Protein AF-A0A6C0JEQ1-F1 (afdb_monomer)

Radius of gyration: 20.99 Å; Cα contacts (8 Å, |Δi|>4): 453; chains: 1; bounding box: 53×36×82 Å

Sequence (257 aa):
MDYIKKKLILLSIVMLIQILLGVQTIIKMNIDKFCNKKLLEENFKKCVKGYHLINSSPIIEKIWEDINANLFTSVGIDVLSKSNGSHAPGMDIQCALGGISNKSGKYSNEKKSIDISSYRLTTVCNAKNCGSPEEIIKEINSRKNFDYYSFIIRDENCDNEQICYDWLLIPSNYLVLDPSSYTWEPMIGKRGKNKDVQTGWTTNEINGCKMAITFSMSSQLWMHINMSEEVKKFIIATTVVSNKPLYNYIQIVDKLA

Foldseek 3Di:
DVVVVVVVVVVVVVVVVVVVVVVVVVVVCLPVVQFPLVQLQVLLQVLLQVCLLAALDDQFQLSQQVSVCVSCVSGPWAWPDAPSRDPQAEFGTQIPSKGEDEGEWEADDVNQKTKTWGAQQVVADAQVHHHDLVSVLVVVVVRHRIQWYWYWYWYCVPDVFKIKIWIFIGTCPPLLNRSVNWDKDFDQDCDDPRHRGGQWIKTDDDPNKIWIFGRDDRSIIMIMGGPDPVRCVRGSYMYMYTSHHNDHPVRVVVVPD

Organism: NCBI:txid1070528

Mean predicted aligned error: 8.33 Å

pLDDT: mean 87.38, std 14.58, range [38.28, 98.38]

Solvent-accessible surface area (backbone atoms only — not comparable to full-atom values): 13882 Å² total; per-residue (Å²): 118,69,67,61,55,54,51,51,54,52,52,53,51,51,52,50,50,52,50,52,51,51,52,56,51,53,58,57,50,46,55,68,70,70,35,63,55,68,60,48,31,53,47,49,42,50,52,56,44,58,51,22,35,57,35,53,70,81,80,41,61,55,56,42,48,56,50,51,52,51,46,37,48,75,59,73,35,54,71,78,48,69,50,88,68,54,88,66,83,45,46,39,33,35,35,75,92,42,24,27,24,69,44,49,39,49,51,37,77,93,63,44,27,34,59,40,78,65,58,69,34,53,92,56,24,29,78,89,47,71,56,50,68,67,57,50,44,50,54,52,58,76,46,58,64,39,49,27,36,37,35,41,34,34,35,66,79,69,44,100,55,27,37,34,39,40,34,32,60,40,55,42,78,36,70,86,65,30,71,81,77,49,57,74,45,76,35,64,29,87,57,76,98,40,46,84,33,68,45,32,38,32,41,54,76,52,86,73,14,36,43,36,27,50,44,51,98,48,16,36,36,34,38,38,41,33,56,41,74,83,53,53,71,30,53,66,36,69,42,76,39,52,39,61,45,81,38,52,77,66,60,48,47,77,72,74,110

Nearest PDB structures (foldseek):
  3c6k-assembly1_B  TM=4.656E-01  e=4.475E-01  Homo sapiens
  3t7h-assembly1_A  TM=4.738E-01  e=1.800E+00  Saccharomyces cerevisiae
  7tsq-assembly1_B  TM=4.010E-01  e=2.632E+00  Enterobacter cloacae
  7tsx-assembly1_A  TM=3.966E-01  e=3.390E+00  Enterobacter cloacae
  3t7h-assembly2_B  TM=2.422E-01  e=2.043E+00  Saccharomyces cerevisiae

Structure (mmCIF, N/CA/C/O backbone):
data_AF-A0A6C0JEQ1-F1
#
_entry.id   AF-A0A6C0JEQ1-F1
#
loop_
_atom_site.group_PDB
_atom_site.id
_atom_site.type_symbol
_atom_site.label_atom_id
_atom_site.label_alt_id
_atom_site.label_comp_id
_atom_site.label_asym_id
_atom_site.label_entity_id
_atom_site.label_seq_id
_atom_site.pdbx_PDB_ins_code
_atom_site.Cartn_x
_atom_site.Cartn_y
_atom_site.Cartn_z
_atom_site.occupancy
_atom_site.B_iso_or_equiv
_atom_site.auth_seq_id
_atom_site.auth_comp_id
_atom_site.auth_asym_id
_atom_site.auth_atom_id
_atom_site.pdbx_PDB_model_num
ATOM 1 N N . MET A 1 1 ? -12.821 3.889 -46.912 1.00 56.56 1 MET A N 1
ATOM 2 C CA . MET A 1 1 ? -11.940 3.105 -46.013 1.00 56.56 1 MET A CA 1
ATOM 3 C C . MET A 1 1 ? -11.771 3.761 -44.640 1.00 56.56 1 MET A C 1
ATOM 5 O O . MET A 1 1 ? -11.816 3.066 -43.636 1.00 56.56 1 MET A O 1
ATOM 9 N N . ASP A 1 2 ? -11.658 5.089 -44.580 1.00 66.38 2 ASP A N 1
ATOM 10 C CA . ASP A 1 2 ? -11.342 5.830 -43.348 1.00 66.38 2 ASP A CA 1
ATOM 11 C C . ASP A 1 2 ? -12.494 5.899 -42.314 1.00 66.38 2 ASP A C 1
ATOM 13 O O . ASP A 1 2 ? -12.286 5.850 -41.103 1.00 66.38 2 ASP A O 1
ATOM 17 N N . TYR A 1 3 ? -13.744 5.902 -42.789 1.00 61.53 3 TYR A N 1
ATOM 18 C CA . TYR A 1 3 ? -14.943 5.928 -41.938 1.00 61.53 3 TYR A CA 1
ATOM 19 C C . TYR A 1 3 ? -15.136 4.641 -41.113 1.00 61.53 3 TYR A C 1
ATOM 21 O O . TYR A 1 3 ? -15.506 4.694 -39.941 1.00 61.53 3 TYR A O 1
ATOM 29 N N . ILE A 1 4 ? -14.835 3.477 -41.700 1.00 66.31 4 ILE A N 1
ATOM 30 C CA . ILE A 1 4 ? -14.987 2.172 -41.035 1.00 66.31 4 ILE A CA 1
ATOM 31 C C . ILE A 1 4 ? -13.954 2.023 -39.911 1.00 66.31 4 ILE A C 1
ATOM 33 O O . ILE A 1 4 ? -14.310 1.588 -38.819 1.00 66.31 4 ILE A O 1
ATOM 37 N N . LYS A 1 5 ? -12.706 2.469 -40.130 1.00 64.75 5 LYS A N 1
ATOM 38 C CA . LYS A 1 5 ? -11.664 2.491 -39.089 1.00 64.75 5 LYS A CA 1
ATOM 39 C C . LYS A 1 5 ? -12.046 3.384 -37.908 1.00 64.75 5 LYS A C 1
ATOM 41 O O . LYS A 1 5 ? -11.949 2.939 -36.769 1.00 64.75 5 LYS A O 1
ATOM 46 N N . LYS A 1 6 ? -12.540 4.603 -38.160 1.00 64.12 6 LYS A N 1
ATOM 47 C CA . LYS A 1 6 ? -12.998 5.510 -37.088 1.00 64.12 6 LYS A CA 1
ATOM 48 C C . LYS A 1 6 ? -14.154 4.918 -3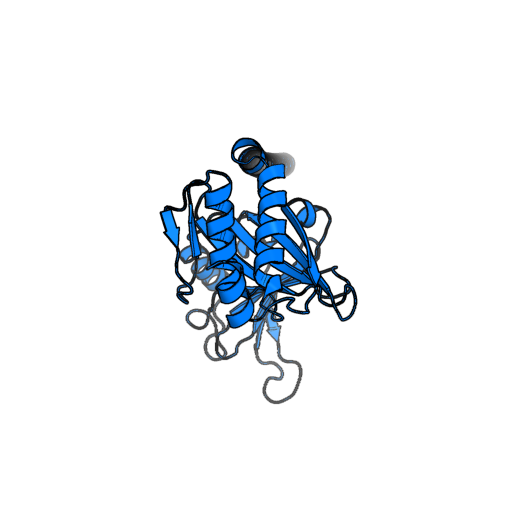6.282 1.00 64.12 6 LYS A C 1
ATOM 50 O O . LYS A 1 6 ? -14.153 5.016 -35.059 1.00 64.12 6 LYS A O 1
ATOM 55 N N . LYS A 1 7 ? -15.106 4.258 -36.949 1.00 59.19 7 LYS A N 1
ATOM 56 C CA . LYS A 1 7 ? -16.247 3.612 -36.286 1.00 59.19 7 LYS A CA 1
ATOM 57 C C . LYS A 1 7 ? -15.819 2.408 -35.438 1.00 59.19 7 LYS A C 1
ATOM 59 O O . LYS A 1 7 ? -16.336 2.252 -34.338 1.00 59.19 7 LYS A O 1
ATOM 64 N N . LEU A 1 8 ? -14.849 1.614 -35.904 1.00 60.53 8 LEU A N 1
ATOM 65 C CA . LEU A 1 8 ? -14.281 0.500 -35.133 1.00 60.53 8 LEU A CA 1
ATOM 66 C C . LEU A 1 8 ? -13.551 0.990 -33.876 1.00 60.53 8 LEU A C 1
ATOM 68 O O . LEU A 1 8 ? -13.766 0.449 -32.800 1.00 60.53 8 LEU A O 1
ATOM 72 N N . ILE A 1 9 ? -12.737 2.043 -34.000 1.00 75.94 9 ILE A N 1
ATOM 73 C CA . ILE A 1 9 ? -12.016 2.644 -32.867 1.00 75.94 9 ILE A CA 1
ATOM 74 C C . ILE A 1 9 ? -13.004 3.181 -31.825 1.00 75.94 9 ILE A C 1
ATOM 76 O O . ILE A 1 9 ? -12.839 2.931 -30.634 1.00 75.94 9 ILE A O 1
ATOM 80 N N . LEU A 1 10 ? -14.063 3.864 -32.270 1.00 64.25 10 LEU A N 1
ATOM 81 C CA . LEU A 1 10 ? -15.090 4.393 -31.377 1.00 64.25 10 LEU A CA 1
ATOM 82 C C . LEU A 1 10 ? -15.840 3.272 -30.635 1.00 64.25 10 LEU A C 1
ATOM 84 O O . LEU A 1 10 ? -16.065 3.386 -29.435 1.00 64.25 10 LEU A O 1
ATOM 88 N N . LEU A 1 11 ? -16.172 2.171 -31.319 1.00 56.53 11 LEU A N 1
ATOM 89 C CA . LEU A 1 11 ? -16.799 0.992 -30.706 1.00 56.53 11 LEU A CA 1
ATOM 90 C C . LEU A 1 11 ? -15.892 0.325 -29.664 1.00 56.53 11 LEU A C 1
ATOM 92 O O . LEU A 1 11 ? -16.363 -0.001 -28.576 1.00 56.53 11 LEU A O 1
ATOM 96 N N . SER A 1 12 ? -14.597 0.180 -29.958 1.00 62.91 12 SER A N 1
ATOM 97 C CA . SER A 1 12 ? -13.626 -0.379 -29.012 1.00 62.91 12 SER A CA 1
ATOM 98 C C . SER A 1 12 ? -13.468 0.493 -27.765 1.00 62.91 12 SER A C 1
ATOM 100 O O . SER A 1 12 ? -13.433 -0.033 -26.657 1.00 62.91 12 SER A O 1
ATOM 102 N N . ILE A 1 13 ? -13.434 1.821 -27.925 1.00 72.12 13 ILE A N 1
ATOM 103 C CA . ILE A 1 13 ? -13.358 2.769 -26.802 1.00 72.12 13 ILE A CA 1
ATOM 104 C C . ILE A 1 13 ? -14.627 2.695 -25.942 1.00 72.12 13 ILE A C 1
ATOM 106 O O . ILE A 1 13 ? -14.531 2.641 -24.719 1.00 72.12 13 ILE A O 1
ATOM 110 N N . VAL A 1 14 ? -15.813 2.639 -26.557 1.00 59.06 14 VAL A N 1
ATOM 111 C CA . VAL A 1 14 ? -17.090 2.538 -25.829 1.00 59.06 14 VAL A CA 1
ATOM 112 C C . VAL A 1 14 ? -17.192 1.222 -25.052 1.00 59.06 14 VAL A C 1
ATOM 114 O O . VAL A 1 14 ? -17.591 1.249 -23.888 1.00 59.06 14 VAL A O 1
ATOM 117 N N . MET A 1 15 ? -16.767 0.092 -25.633 1.00 52.97 15 MET A N 1
ATOM 118 C CA . MET A 1 15 ? -16.696 -1.187 -24.910 1.00 52.97 15 MET A CA 1
ATOM 119 C C . MET A 1 15 ? -15.707 -1.130 -23.744 1.00 52.97 15 MET A C 1
ATOM 121 O O . MET A 1 15 ? -16.030 -1.606 -22.659 1.00 52.97 15 MET A O 1
ATOM 125 N N . LEU A 1 16 ? -14.529 -0.521 -23.929 1.00 56.88 16 LEU A N 1
ATOM 126 C CA . LEU A 1 16 ? -13.539 -0.385 -22.857 1.00 56.88 16 LEU A CA 1
ATOM 127 C C . LEU A 1 16 ? -14.088 0.456 -21.697 1.00 56.88 16 LEU A C 1
ATOM 129 O O . LEU A 1 16 ? -13.941 0.078 -20.538 1.00 56.88 16 LEU A O 1
ATOM 133 N N . ILE A 1 17 ? -14.775 1.560 -22.008 1.00 56.41 17 ILE A N 1
ATOM 134 C CA . ILE A 1 17 ? -15.430 2.424 -21.018 1.00 56.41 17 ILE A CA 1
ATOM 135 C C . ILE A 1 17 ? -16.550 1.666 -20.297 1.00 56.41 17 ILE A C 1
ATOM 137 O O . ILE A 1 17 ? -16.639 1.747 -19.077 1.00 56.41 17 ILE A O 1
ATOM 141 N N . GLN A 1 18 ? -17.378 0.893 -21.004 1.00 43.28 18 GLN A N 1
ATOM 142 C CA . GLN A 1 18 ? -18.439 0.090 -20.384 1.00 43.28 18 GLN A CA 1
ATOM 143 C C . GLN A 1 18 ? -17.888 -1.026 -19.488 1.00 43.28 18 GLN A C 1
ATOM 145 O O . GLN A 1 18 ? -18.452 -1.276 -18.424 1.00 43.28 18 GLN A O 1
ATOM 150 N N . ILE A 1 19 ? -16.767 -1.650 -19.861 1.00 54.19 19 ILE A N 1
ATOM 151 C CA . ILE A 1 19 ? -16.068 -2.632 -19.022 1.00 54.19 19 ILE A CA 1
ATOM 152 C C . ILE A 1 19 ? -15.473 -1.943 -17.789 1.00 54.19 19 ILE A C 1
ATOM 154 O O . ILE A 1 19 ? -15.674 -2.417 -16.675 1.00 54.19 19 ILE A O 1
ATOM 158 N N . LEU A 1 20 ? -14.810 -0.795 -17.954 1.00 47.38 20 LEU A N 1
ATOM 159 C CA . LEU A 1 20 ? -14.240 -0.023 -16.845 1.00 47.38 20 LEU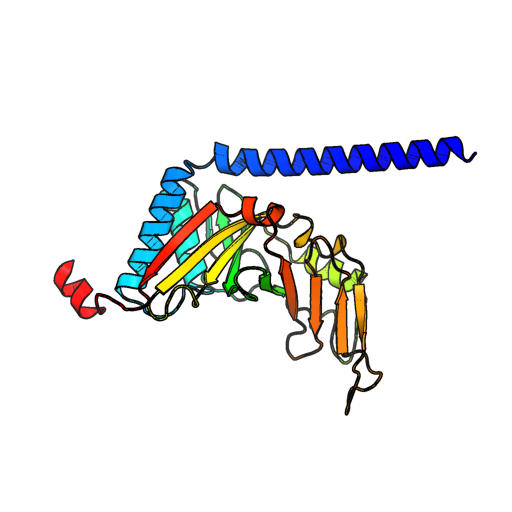 A CA 1
ATOM 160 C C . LEU A 1 20 ? -15.318 0.467 -15.868 1.00 47.38 20 LEU A C 1
ATOM 162 O O . LEU A 1 20 ? -15.152 0.335 -14.656 1.00 47.38 20 LEU A O 1
ATOM 166 N N . LEU A 1 21 ? -16.441 0.978 -16.379 1.00 46.25 21 LEU A N 1
ATOM 167 C CA . LEU A 1 21 ? -17.588 1.387 -15.567 1.00 46.25 21 LEU A CA 1
ATOM 168 C C . LEU A 1 21 ? -18.245 0.179 -14.885 1.00 46.25 21 LEU A C 1
ATOM 170 O O . LEU A 1 21 ? -18.558 0.246 -13.697 1.00 46.25 21 LEU A O 1
ATOM 174 N N . GLY A 1 22 ? -18.399 -0.943 -15.594 1.00 42.94 22 GLY A N 1
ATOM 175 C CA . GLY A 1 22 ? -18.923 -2.198 -15.047 1.00 42.94 22 GLY A CA 1
ATOM 176 C C . GLY A 1 22 ? -18.070 -2.745 -13.900 1.00 42.94 22 GLY A C 1
ATOM 177 O O . GLY A 1 22 ? -18.595 -3.056 -12.834 1.00 42.94 22 GLY A O 1
ATOM 178 N N . VAL A 1 23 ? -16.746 -2.766 -14.068 1.00 46.34 23 VAL A N 1
ATOM 179 C CA . VAL A 1 23 ? -15.780 -3.201 -13.048 1.00 46.34 23 VAL A CA 1
ATOM 180 C C . VAL A 1 23 ? -15.797 -2.261 -11.835 1.00 46.34 23 VAL A C 1
ATOM 182 O O . VAL A 1 23 ? -15.912 -2.732 -10.703 1.00 46.34 23 VAL A O 1
ATOM 185 N N . GLN A 1 24 ? -15.787 -0.936 -12.039 1.00 41.94 24 GLN A N 1
ATOM 186 C CA . GLN A 1 24 ? -15.889 0.029 -10.931 1.00 41.94 24 GLN A CA 1
ATOM 187 C C . GLN A 1 24 ? -17.209 -0.090 -10.148 1.00 41.94 24 GLN A C 1
ATOM 189 O O . GLN A 1 24 ? -17.210 0.060 -8.924 1.00 41.94 24 GLN A O 1
ATOM 194 N N . THR A 1 25 ? -18.319 -0.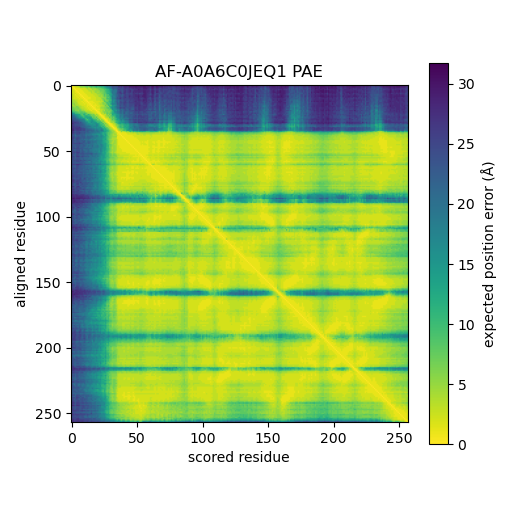391 -10.829 1.00 38.28 25 THR A N 1
ATOM 195 C CA . THR A 1 25 ? -19.639 -0.560 -10.196 1.00 38.28 25 THR A CA 1
ATOM 196 C C . THR A 1 25 ? -19.702 -1.842 -9.360 1.00 38.28 25 THR A C 1
ATOM 198 O O . THR A 1 25 ? -20.208 -1.813 -8.241 1.00 38.28 25 THR A O 1
ATOM 201 N N . ILE A 1 26 ? -19.113 -2.943 -9.842 1.00 43.84 26 ILE A N 1
ATOM 202 C CA . ILE A 1 26 ? -19.060 -4.231 -9.125 1.00 43.84 26 ILE A CA 1
ATOM 203 C C . ILE A 1 26 ? -18.206 -4.136 -7.849 1.00 43.84 26 ILE A C 1
ATOM 205 O O . ILE A 1 26 ? -18.594 -4.653 -6.803 1.00 43.84 26 ILE A O 1
ATOM 209 N N . ILE A 1 27 ? -17.079 -3.420 -7.895 1.00 47.84 27 ILE A N 1
ATOM 210 C CA . ILE A 1 27 ? -16.197 -3.230 -6.731 1.00 47.84 27 ILE A CA 1
ATOM 211 C C . ILE A 1 27 ? -16.880 -2.419 -5.625 1.00 47.84 27 ILE A C 1
ATOM 213 O O . ILE A 1 27 ? -16.822 -2.807 -4.458 1.00 47.84 27 ILE A O 1
ATOM 217 N N . LYS A 1 28 ? -17.546 -1.312 -5.982 1.00 46.16 28 LYS A N 1
ATOM 218 C CA . LYS A 1 28 ? -18.282 -0.487 -5.013 1.00 46.16 28 LYS A CA 1
ATOM 219 C C . LYS A 1 28 ? -19.472 -1.257 -4.430 1.00 46.16 28 LYS A C 1
ATOM 221 O O . LYS A 1 28 ? -19.715 -1.191 -3.231 1.00 46.16 28 LYS A O 1
ATOM 226 N N . MET A 1 29 ? -20.148 -2.061 -5.259 1.00 44.16 29 MET A N 1
ATOM 227 C CA . MET A 1 29 ? -21.236 -2.936 -4.819 1.00 44.16 29 MET A CA 1
ATOM 228 C C . MET A 1 29 ? -20.788 -4.035 -3.852 1.00 44.16 29 MET A C 1
ATOM 230 O O . MET A 1 29 ? -21.591 -4.411 -3.010 1.00 44.16 29 MET A O 1
ATOM 234 N N . ASN A 1 30 ? -19.559 -4.555 -3.921 1.00 51.28 30 ASN A N 1
ATOM 235 C CA . ASN A 1 30 ? -19.156 -5.661 -3.045 1.00 51.28 30 ASN A CA 1
ATOM 236 C C . ASN A 1 30 ? -18.831 -5.210 -1.612 1.00 51.28 30 ASN A C 1
ATOM 238 O O . ASN A 1 30 ? -19.296 -5.847 -0.677 1.00 51.28 30 ASN A O 1
ATOM 242 N N . ILE A 1 31 ? -18.136 -4.093 -1.386 1.00 54.44 31 ILE A N 1
ATOM 243 C CA . ILE A 1 31 ? -17.846 -3.651 -0.004 1.00 54.44 31 ILE A CA 1
ATOM 244 C C . ILE A 1 31 ? -19.130 -3.196 0.710 1.00 54.44 31 ILE A C 1
ATOM 246 O O . ILE A 1 31 ? -19.376 -3.609 1.842 1.00 54.44 31 ILE A O 1
ATOM 250 N N . ASP A 1 32 ? -19.987 -2.423 0.033 1.00 56.25 32 ASP A N 1
ATOM 251 C CA . ASP A 1 32 ? -21.241 -1.925 0.619 1.00 56.25 32 ASP A CA 1
ATOM 252 C C . ASP A 1 32 ? -22.281 -3.047 0.838 1.00 56.25 32 ASP A C 1
ATOM 254 O O . ASP A 1 32 ? -23.138 -2.933 1.714 1.00 56.25 32 ASP A O 1
ATOM 258 N N . LYS A 1 33 ? -22.211 -4.144 0.067 1.00 52.25 33 LYS A N 1
ATOM 259 C CA . LYS A 1 33 ? -23.116 -5.302 0.196 1.00 52.25 33 LYS A CA 1
ATOM 260 C C . LYS A 1 33 ? -22.615 -6.361 1.182 1.00 52.25 33 LYS A C 1
ATOM 262 O O . LYS A 1 33 ? -23.445 -7.036 1.783 1.00 52.25 33 LYS A O 1
ATOM 267 N N . PHE A 1 34 ? -21.298 -6.517 1.352 1.00 52.97 34 PHE A N 1
ATOM 268 C CA . PHE A 1 34 ? -20.710 -7.508 2.265 1.00 52.97 34 PHE A CA 1
ATOM 269 C C . PHE A 1 34 ? -20.395 -6.957 3.660 1.00 52.97 34 PHE A C 1
ATOM 271 O O . PHE A 1 34 ? -20.252 -7.742 4.594 1.00 52.97 34 PHE A O 1
ATOM 278 N N . CYS A 1 35 ? -20.287 -5.638 3.841 1.00 61.69 35 CYS A N 1
ATOM 279 C CA . CYS A 1 35 ? -19.893 -5.057 5.121 1.00 61.69 35 CYS A CA 1
ATOM 280 C C . CYS A 1 35 ? -20.833 -3.956 5.581 1.00 61.69 35 CYS A C 1
ATOM 282 O O . CYS A 1 35 ? -21.109 -2.991 4.872 1.00 61.69 35 CYS A O 1
ATOM 284 N N . ASN A 1 36 ? -21.216 -4.028 6.855 1.00 79.50 36 ASN A N 1
ATOM 285 C CA . ASN A 1 36 ? -21.693 -2.858 7.571 1.00 79.50 36 ASN A CA 1
ATOM 286 C C . ASN A 1 36 ? -20.520 -1.871 7.700 1.00 79.50 36 ASN A C 1
ATOM 288 O O . ASN A 1 36 ? -19.744 -1.938 8.653 1.00 79.50 36 ASN A O 1
ATOM 292 N N . LYS A 1 37 ? -20.371 -0.975 6.716 1.00 83.12 37 LYS A N 1
ATOM 293 C CA . LYS A 1 37 ? -19.281 0.010 6.639 1.00 83.12 37 LYS A CA 1
ATOM 294 C C . LYS A 1 37 ? -19.093 0.771 7.953 1.00 83.12 37 LYS A C 1
ATOM 296 O O . LYS A 1 37 ? -17.969 0.952 8.403 1.00 83.12 37 LYS A O 1
ATOM 301 N N . LYS A 1 38 ? -20.194 1.143 8.611 1.00 88.94 38 LYS A N 1
ATOM 302 C CA . LYS A 1 38 ? -20.161 1.824 9.909 1.00 88.94 38 LYS A CA 1
ATOM 303 C C . LYS A 1 38 ? -19.506 0.959 10.989 1.00 88.94 38 LYS A C 1
ATOM 305 O O . LYS A 1 38 ? -18.643 1.444 11.714 1.00 88.94 38 LYS A O 1
ATOM 310 N N . LEU A 1 39 ? -19.878 -0.319 11.074 1.00 91.06 39 LEU A N 1
ATOM 311 C CA . LEU A 1 39 ? -19.263 -1.262 12.013 1.00 91.06 39 LEU A CA 1
ATOM 312 C C . LEU A 1 39 ? -17.766 -1.447 11.723 1.00 91.06 39 LEU A C 1
ATOM 314 O O . LEU A 1 39 ? -16.962 -1.474 12.653 1.00 91.06 39 LEU A O 1
ATOM 318 N N . LEU A 1 40 ? -17.385 -1.523 10.444 1.00 91.44 40 LEU A N 1
ATOM 319 C CA . LEU A 1 40 ? -15.986 -1.636 10.031 1.00 91.44 40 LEU A CA 1
ATOM 320 C C . LEU A 1 40 ? -15.168 -0.407 10.450 1.00 91.44 40 LEU A C 1
ATOM 322 O O . LEU A 1 40 ? -14.104 -0.549 11.049 1.00 91.44 40 LEU A O 1
ATOM 326 N N . GLU A 1 41 ? -15.684 0.797 10.200 1.00 94.12 41 GLU A N 1
ATOM 327 C CA . GLU A 1 41 ? -15.061 2.053 10.627 1.00 94.12 41 GLU A CA 1
ATOM 328 C C . GLU A 1 41 ? -14.923 2.146 12.155 1.00 94.12 41 GLU A C 1
ATOM 330 O O . GLU A 1 41 ? -13.894 2.591 12.670 1.00 94.12 41 GLU A O 1
ATOM 335 N N . GLU A 1 42 ? -15.952 1.734 12.898 1.00 95.88 42 GLU A N 1
ATOM 336 C CA . GLU A 1 42 ? -15.931 1.705 14.362 1.00 95.88 42 GLU A CA 1
ATOM 337 C C . GLU A 1 42 ? -14.885 0.724 14.895 1.00 95.88 42 GLU A C 1
ATOM 339 O O . GLU A 1 42 ? -14.112 1.073 15.793 1.00 95.88 42 GLU A O 1
ATOM 344 N N . ASN A 1 43 ? -14.826 -0.482 14.332 1.00 96.44 43 ASN A N 1
ATOM 345 C CA . ASN A 1 43 ? -13.853 -1.490 14.734 1.00 96.44 43 ASN A CA 1
ATOM 346 C C . ASN A 1 43 ? -12.431 -1.077 14.342 1.00 96.44 43 ASN A C 1
ATOM 348 O O . ASN A 1 43 ? -11.526 -1.228 15.158 1.00 96.44 43 ASN A O 1
ATOM 352 N N . PHE A 1 44 ? -12.234 -0.438 13.183 1.00 97.50 44 PHE A N 1
ATOM 353 C CA . PHE A 1 44 ? -10.943 0.136 12.791 1.00 97.50 44 PHE A CA 1
ATOM 354 C C . PHE A 1 44 ? -10.448 1.147 13.825 1.00 97.50 44 PHE A C 1
ATOM 356 O O . PHE A 1 44 ? -9.335 1.020 14.342 1.00 97.50 44 PHE A O 1
ATOM 363 N N . LYS A 1 45 ? -11.304 2.101 14.214 1.00 97.75 45 LYS A N 1
ATOM 364 C CA . LYS A 1 45 ? -10.984 3.085 15.260 1.00 97.75 45 LYS A CA 1
ATOM 365 C C . LYS A 1 45 ? -10.616 2.405 16.579 1.00 97.75 45 LYS A C 1
ATOM 367 O O . LYS A 1 45 ? -9.650 2.821 17.214 1.00 97.75 45 LYS A O 1
ATOM 372 N N . LYS A 1 46 ? -11.358 1.371 16.995 1.00 97.44 46 LYS A N 1
ATOM 373 C CA . LYS A 1 46 ? -11.078 0.616 18.229 1.00 97.44 46 LYS A CA 1
ATOM 374 C C . LYS A 1 46 ? -9.741 -0.122 18.155 1.00 97.44 46 LYS A C 1
ATOM 376 O O . LYS A 1 46 ? -8.956 -0.001 19.088 1.00 97.44 46 LYS A O 1
ATOM 381 N N . CYS A 1 47 ? -9.456 -0.829 17.062 1.00 97.06 47 CYS A N 1
ATOM 382 C CA . CYS A 1 47 ? -8.216 -1.587 16.891 1.00 97.06 47 CYS A CA 1
ATOM 383 C C . CYS A 1 47 ? -6.984 -0.677 16.878 1.00 97.06 47 CYS A C 1
ATOM 385 O O . CYS A 1 47 ? -6.036 -0.924 17.620 1.00 97.06 47 CYS A O 1
ATOM 387 N N . VAL A 1 48 ? -7.010 0.405 16.093 1.00 97.44 48 VAL A N 1
ATOM 388 C CA . VAL A 1 48 ? -5.879 1.343 16.004 1.00 97.44 48 VAL A CA 1
ATOM 389 C C . VAL A 1 48 ? -5.664 2.070 17.332 1.00 97.44 48 VAL A C 1
ATOM 391 O O . VAL A 1 48 ? -4.530 2.165 17.800 1.00 97.44 48 VAL A O 1
ATOM 394 N N . LYS A 1 49 ? -6.738 2.528 17.994 1.00 96.19 49 LYS A N 1
ATOM 395 C CA . LYS A 1 49 ? -6.635 3.109 19.343 1.00 96.19 49 LYS A CA 1
ATOM 396 C C . LYS A 1 49 ? -6.085 2.103 20.343 1.00 96.19 49 LYS A C 1
ATOM 398 O O . LYS A 1 49 ? -5.174 2.450 21.080 1.00 96.19 49 LYS A O 1
ATOM 403 N N . GLY A 1 50 ? -6.601 0.874 20.342 1.00 95.56 50 GLY A N 1
ATOM 404 C CA . GLY A 1 50 ? -6.159 -0.202 21.225 1.00 95.56 50 GLY A CA 1
ATOM 405 C C . GLY A 1 50 ? -4.669 -0.503 21.078 1.00 95.56 50 GLY A C 1
ATOM 406 O O . GLY A 1 50 ? -3.965 -0.578 22.079 1.00 95.56 50 GLY A O 1
ATOM 407 N N . TYR A 1 51 ? -4.166 -0.575 19.844 1.00 96.50 51 TYR A N 1
ATOM 408 C CA . TYR A 1 51 ? -2.736 -0.725 19.575 1.00 96.50 51 TYR A CA 1
ATOM 409 C C . TYR A 1 51 ? -1.911 0.432 20.168 1.00 96.50 51 TYR A C 1
ATOM 411 O O . TYR A 1 51 ? -0.898 0.196 20.832 1.00 96.50 51 TYR A O 1
ATOM 419 N N . HIS A 1 52 ? -2.374 1.672 19.993 1.00 95.81 52 HIS A N 1
ATOM 420 C CA . HIS A 1 52 ? -1.693 2.869 20.490 1.00 95.81 52 HIS A CA 1
ATOM 421 C C . HIS A 1 52 ? -1.894 3.158 21.986 1.00 95.81 52 HIS A C 1
ATOM 423 O O . HIS A 1 52 ? -1.223 4.029 22.532 1.00 95.81 52 HIS A O 1
ATOM 429 N N . LEU A 1 53 ? -2.738 2.396 22.695 1.00 95.12 53 LEU A N 1
ATOM 430 C CA . LEU A 1 53 ? -2.774 2.450 24.161 1.00 95.12 53 LEU A CA 1
ATOM 431 C C . LEU A 1 53 ? -1.444 2.006 24.779 1.00 95.12 53 LEU A C 1
ATOM 433 O O . LEU A 1 53 ? -1.135 2.439 25.885 1.00 95.12 53 LEU A O 1
ATOM 437 N N . ILE A 1 54 ? -0.673 1.174 24.073 1.00 95.06 54 ILE A N 1
ATOM 438 C CA . ILE A 1 54 ? 0.592 0.599 24.557 1.00 95.06 54 ILE A CA 1
ATOM 439 C C . ILE A 1 54 ? 1.788 0.827 23.638 1.00 95.06 54 ILE A C 1
ATOM 441 O O . ILE A 1 54 ? 2.924 0.765 24.104 1.00 95.06 54 ILE A O 1
ATOM 445 N N . ASN A 1 55 ? 1.566 1.104 22.353 1.00 94.56 55 ASN A N 1
ATOM 446 C CA . ASN A 1 55 ? 2.643 1.283 21.385 1.00 94.56 55 ASN A CA 1
ATOM 447 C C . ASN A 1 55 ? 2.708 2.728 20.881 1.00 94.56 55 ASN A C 1
ATOM 449 O O . ASN A 1 55 ? 1.709 3.296 20.440 1.00 94.56 55 ASN A O 1
ATOM 453 N N . SER A 1 56 ? 3.906 3.313 20.901 1.00 92.19 56 SER A N 1
ATOM 454 C CA . SER A 1 56 ? 4.177 4.620 20.288 1.00 92.19 56 SER A CA 1
ATOM 455 C C . SER A 1 56 ? 4.534 4.508 18.807 1.00 92.19 56 SER A C 1
ATOM 457 O O . SER A 1 56 ? 4.347 5.456 18.045 1.00 92.19 56 SER A O 1
ATOM 459 N N . SER A 1 57 ? 5.055 3.351 18.389 1.00 93.75 57 SER A N 1
ATOM 460 C CA . SER A 1 57 ? 5.466 3.097 17.011 1.00 93.75 57 SER A CA 1
ATOM 461 C C . SER A 1 57 ? 4.274 3.112 16.057 1.00 93.75 57 SER A C 1
ATOM 463 O O . SER A 1 57 ? 3.204 2.640 16.434 1.00 93.75 57 SER A O 1
ATOM 465 N N . PRO A 1 58 ? 4.436 3.581 14.810 1.00 94.81 58 PRO A N 1
ATOM 466 C CA . PRO A 1 58 ? 3.375 3.478 13.823 1.00 94.81 58 PRO A CA 1
ATOM 467 C C . PRO A 1 58 ? 3.023 2.033 13.450 1.00 94.81 58 PRO A C 1
ATOM 469 O O . PRO A 1 58 ? 3.879 1.147 13.463 1.00 94.81 58 PRO A O 1
ATOM 472 N N . ILE A 1 59 ? 1.776 1.813 13.033 1.00 96.38 59 ILE A N 1
ATOM 473 C CA . ILE A 1 59 ? 1.317 0.532 12.490 1.00 96.38 59 ILE A CA 1
ATOM 474 C C . ILE A 1 59 ? 1.914 0.345 11.092 1.00 96.38 59 ILE A C 1
ATOM 476 O O . ILE A 1 59 ? 1.622 1.111 10.171 1.00 96.38 59 ILE A O 1
ATOM 480 N N . ILE A 1 60 ? 2.738 -0.690 10.935 1.00 93.44 60 ILE A N 1
ATOM 481 C CA . ILE A 1 60 ? 3.396 -1.053 9.676 1.00 93.44 60 ILE A CA 1
ATOM 482 C C . ILE A 1 60 ? 3.383 -2.571 9.464 1.00 93.44 60 ILE A C 1
ATOM 484 O O . ILE A 1 60 ? 3.247 -3.336 10.421 1.00 93.44 60 ILE A O 1
ATOM 488 N N . GLU A 1 61 ? 3.557 -2.993 8.208 1.00 87.25 61 GLU A N 1
ATOM 489 C CA . GLU A 1 61 ? 3.859 -4.380 7.812 1.00 87.25 61 GLU A CA 1
ATOM 490 C C . GLU A 1 61 ? 2.998 -5.439 8.536 1.00 87.25 61 GLU A C 1
ATOM 492 O O . GLU A 1 61 ? 1.778 -5.468 8.380 1.00 87.25 61 GLU A O 1
ATOM 497 N N . LYS A 1 62 ? 3.624 -6.295 9.354 1.00 91.06 62 LYS A N 1
ATOM 498 C CA . LYS A 1 62 ? 2.982 -7.410 10.060 1.00 91.06 62 LYS A CA 1
ATOM 499 C C . LYS A 1 62 ? 1.896 -6.962 11.040 1.00 91.06 62 LYS A C 1
ATOM 501 O O . LYS A 1 62 ? 0.880 -7.629 11.179 1.00 91.06 62 LYS A O 1
ATOM 506 N N . ILE A 1 63 ? 2.080 -5.816 11.694 1.00 95.25 63 ILE A N 1
ATOM 507 C CA . ILE A 1 63 ? 1.083 -5.280 12.632 1.00 95.25 63 ILE A CA 1
ATOM 508 C C . ILE A 1 63 ? -0.189 -4.915 11.868 1.00 95.25 63 ILE A C 1
ATOM 510 O O . ILE A 1 63 ? -1.298 -5.152 12.344 1.00 95.25 63 ILE A O 1
ATOM 514 N N . TRP A 1 64 ? -0.030 -4.368 10.660 1.00 96.00 64 TRP A N 1
ATOM 515 C CA . TRP A 1 64 ? -1.169 -4.070 9.808 1.00 96.00 64 TRP A CA 1
ATOM 516 C C . TRP A 1 64 ? -1.893 -5.338 9.360 1.00 96.00 64 TRP A C 1
ATOM 518 O O . TRP A 1 64 ? -3.116 -5.388 9.411 1.00 96.00 64 TRP A O 1
ATOM 528 N N . GLU A 1 65 ? -1.154 -6.378 8.982 1.00 94.56 65 GLU A N 1
ATOM 529 C CA . GLU A 1 65 ? -1.727 -7.675 8.616 1.00 94.56 65 GLU A CA 1
ATOM 530 C C . GLU A 1 65 ? -2.573 -8.284 9.748 1.00 94.56 65 GLU A C 1
ATOM 532 O O . GLU A 1 65 ? -3.700 -8.722 9.509 1.00 94.56 65 GLU A O 1
ATOM 537 N N . ASP A 1 66 ? -2.070 -8.248 10.984 1.00 95.00 66 ASP A N 1
ATOM 538 C CA . ASP A 1 66 ? -2.782 -8.727 12.174 1.00 95.00 66 ASP A CA 1
ATOM 539 C C . ASP A 1 66 ? -4.068 -7.926 12.429 1.00 95.00 66 ASP A C 1
ATOM 541 O O . ASP A 1 66 ? -5.140 -8.498 12.643 1.00 95.00 66 ASP A O 1
ATOM 545 N N . ILE A 1 67 ? -3.973 -6.594 12.381 1.00 96.44 67 ILE A N 1
ATOM 546 C CA . ILE A 1 67 ? -5.121 -5.706 12.580 1.00 96.44 67 ILE A CA 1
ATOM 547 C C . ILE A 1 67 ? -6.159 -5.916 11.475 1.00 96.44 67 ILE A C 1
ATOM 549 O O . ILE A 1 67 ? -7.340 -6.055 11.778 1.00 96.44 67 ILE A O 1
ATOM 553 N N . ASN A 1 68 ? -5.739 -5.976 10.211 1.00 95.81 68 ASN A N 1
ATOM 554 C CA . ASN A 1 68 ? -6.640 -6.115 9.073 1.00 95.81 68 ASN A CA 1
ATOM 555 C C . ASN A 1 68 ? -7.413 -7.448 9.116 1.00 95.81 68 ASN A C 1
ATOM 557 O O . ASN A 1 68 ? -8.632 -7.464 8.951 1.00 95.81 68 ASN A O 1
ATOM 561 N N . ALA A 1 69 ? -6.741 -8.557 9.447 1.00 95.50 69 ALA A N 1
ATOM 562 C CA . ALA A 1 69 ? -7.406 -9.847 9.641 1.00 95.50 69 ALA A CA 1
ATOM 563 C C . ALA A 1 69 ? -8.451 -9.796 10.771 1.00 95.50 69 ALA A C 1
ATOM 565 O O . ALA A 1 69 ? -9.581 -10.250 10.591 1.00 95.50 69 ALA A O 1
ATOM 566 N N . ASN A 1 70 ? -8.112 -9.185 11.911 1.00 95.62 70 ASN A N 1
ATOM 567 C CA . ASN A 1 70 ? -9.052 -9.018 13.023 1.00 95.62 70 ASN A CA 1
ATOM 568 C C . ASN A 1 70 ? -10.263 -8.162 12.635 1.00 95.62 70 ASN A C 1
ATOM 570 O O . ASN A 1 70 ? -11.384 -8.461 13.047 1.00 95.62 70 ASN A O 1
ATOM 574 N N . LEU A 1 71 ? -10.057 -7.116 11.830 1.00 95.31 71 LEU A N 1
ATOM 575 C CA . LEU A 1 71 ? -11.136 -6.256 11.355 1.00 95.31 71 LEU A CA 1
ATOM 576 C C . LEU A 1 71 ? -12.113 -7.021 10.472 1.00 95.31 71 LEU A C 1
ATOM 578 O O . LEU A 1 71 ? -13.314 -6.944 10.728 1.00 95.31 71 LEU A O 1
ATOM 582 N N . PHE A 1 72 ? -11.619 -7.804 9.513 1.00 93.56 72 PHE A N 1
ATOM 583 C CA . PHE A 1 72 ? -12.462 -8.661 8.680 1.00 93.56 72 PHE A CA 1
ATOM 584 C C . PHE A 1 72 ? -13.284 -9.644 9.518 1.00 93.56 72 PHE A C 1
ATOM 586 O O . PHE A 1 72 ? -14.514 -9.627 9.434 1.00 93.56 72 PHE A O 1
ATOM 593 N N . THR A 1 73 ? -12.644 -10.392 10.418 1.00 93.25 73 THR A N 1
ATOM 594 C CA . THR A 1 73 ? -13.351 -11.318 11.316 1.00 93.25 73 THR A CA 1
ATOM 595 C C . THR A 1 73 ? -14.411 -10.594 12.155 1.00 93.25 73 THR A C 1
ATOM 597 O O . THR A 1 73 ? -15.528 -11.082 12.309 1.00 93.25 73 THR A O 1
ATOM 600 N N . SER A 1 74 ? -14.107 -9.389 12.654 1.00 92.38 74 SER A N 1
ATOM 601 C CA . SER A 1 74 ? -15.018 -8.616 13.513 1.00 92.38 74 SER A CA 1
ATOM 602 C C . SER A 1 74 ? -16.300 -8.139 12.823 1.00 92.38 74 SER A C 1
ATOM 604 O O . SER A 1 74 ? -17.265 -7.794 13.506 1.00 92.38 74 SER A O 1
ATOM 606 N N . VAL A 1 75 ? -16.313 -8.095 11.488 1.00 90.56 75 VAL A N 1
ATOM 607 C CA . VAL A 1 75 ? -17.488 -7.716 10.690 1.00 90.56 75 VAL A CA 1
ATOM 608 C C . VAL A 1 75 ? -18.129 -8.909 9.980 1.00 90.56 75 VAL A C 1
ATOM 610 O O . VAL A 1 75 ? -18.992 -8.712 9.129 1.00 90.56 75 VAL A O 1
ATOM 613 N N . GLY A 1 76 ? -17.735 -10.136 10.337 1.00 89.50 76 GLY A N 1
ATOM 614 C CA . GLY A 1 76 ? -18.285 -11.364 9.764 1.00 89.50 76 GLY A CA 1
ATOM 615 C C . GLY A 1 76 ? -17.703 -11.740 8.400 1.00 89.50 76 GLY A C 1
ATOM 616 O O . GLY A 1 76 ? -18.344 -12.475 7.656 1.00 89.50 76 GLY A O 1
ATOM 617 N N . ILE A 1 77 ? -16.516 -11.236 8.048 1.00 90.25 77 ILE A N 1
ATOM 618 C CA . ILE A 1 77 ? -15.761 -11.732 6.895 1.00 90.25 77 ILE A CA 1
ATOM 619 C C . ILE A 1 77 ? -14.830 -12.839 7.373 1.00 90.25 77 ILE A C 1
ATOM 621 O O . ILE A 1 77 ? -13.865 -12.582 8.095 1.00 90.25 77 ILE A O 1
ATOM 625 N N . ASP A 1 78 ? -15.085 -14.055 6.904 1.00 91.12 78 ASP A N 1
ATOM 626 C CA . ASP A 1 78 ? -14.266 -15.213 7.239 1.00 91.12 78 ASP A CA 1
ATOM 627 C C . ASP A 1 78 ? -12.847 -15.067 6.678 1.00 91.12 78 ASP A C 1
ATOM 629 O O . ASP A 1 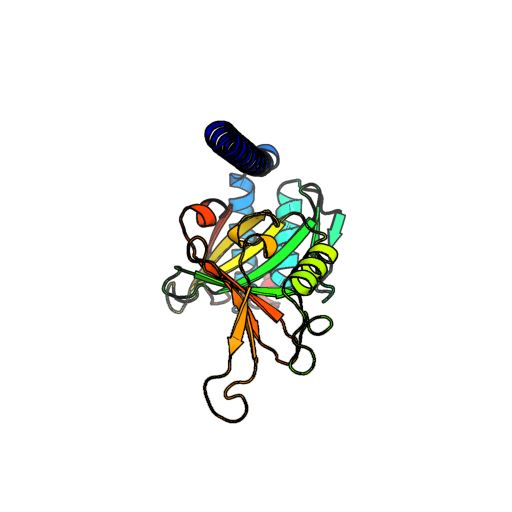78 ? -12.646 -14.945 5.465 1.00 91.12 78 ASP A O 1
ATOM 633 N N . VAL A 1 79 ? -11.855 -15.096 7.570 1.00 93.25 79 VAL A N 1
ATOM 634 C CA . VAL A 1 79 ? -10.431 -15.154 7.225 1.00 93.25 79 VAL A CA 1
ATOM 635 C C . VAL A 1 79 ? -10.013 -16.619 7.138 1.00 93.25 79 VAL A C 1
ATOM 637 O O . VAL A 1 79 ? -10.021 -17.340 8.132 1.00 93.25 79 VAL A O 1
ATOM 640 N N . LEU A 1 80 ? -9.644 -17.057 5.936 1.00 92.88 80 LEU A N 1
ATOM 641 C CA . LEU A 1 80 ? -9.29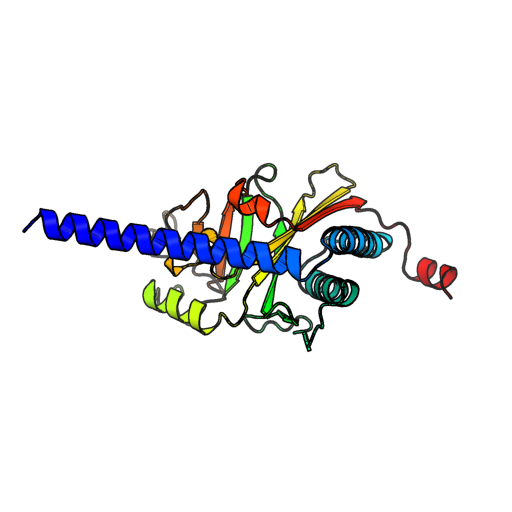4 -18.445 5.629 1.00 92.88 80 LEU A CA 1
ATOM 642 C C . LEU A 1 80 ? -7.812 -18.728 5.882 1.00 92.88 80 LEU A C 1
ATOM 644 O O . LEU A 1 80 ? -7.453 -19.806 6.350 1.00 92.88 80 LEU A O 1
ATOM 648 N N . SER A 1 81 ? -6.936 -17.773 5.560 1.00 92.00 81 SER A N 1
ATOM 649 C CA . SER A 1 81 ? -5.500 -17.897 5.810 1.00 92.00 81 SER A CA 1
ATOM 650 C C . SER A 1 81 ? -4.809 -16.539 5.919 1.00 92.00 81 SER A C 1
ATOM 652 O O . SER A 1 81 ? -5.337 -15.508 5.494 1.00 92.00 81 SER A O 1
ATOM 654 N N . LYS A 1 82 ? -3.612 -16.558 6.513 1.00 90.94 82 LYS A N 1
ATOM 655 C CA . LYS A 1 82 ? -2.768 -15.389 6.751 1.00 90.94 82 LYS A CA 1
ATOM 656 C C . LYS A 1 82 ? -1.287 -15.763 6.632 1.00 90.94 82 LYS A C 1
ATOM 658 O O . LYS A 1 82 ? -0.888 -16.833 7.094 1.00 90.94 82 LYS A O 1
ATOM 663 N N . SER A 1 83 ? -0.480 -14.895 6.026 1.00 83.38 83 SER A N 1
ATOM 664 C CA . SER A 1 83 ? 0.942 -15.138 5.749 1.00 83.38 83 SER A CA 1
ATOM 665 C C . SER A 1 83 ? 1.836 -15.033 6.999 1.00 83.38 83 SER A C 1
ATOM 667 O O . SER A 1 83 ? 2.948 -15.561 7.018 1.00 83.38 83 SER A O 1
ATOM 669 N N . ASN A 1 84 ? 1.345 -14.399 8.067 1.00 80.19 84 ASN A N 1
ATOM 670 C CA . ASN A 1 84 ? 2.009 -14.148 9.349 1.00 80.19 84 ASN A CA 1
ATOM 671 C C . ASN A 1 84 ? 3.355 -13.411 9.217 1.00 80.19 84 ASN A C 1
ATOM 673 O O . ASN A 1 84 ? 4.280 -13.626 10.016 1.00 80.19 84 ASN A O 1
ATOM 677 N N . GLY A 1 85 ? 3.451 -12.511 8.234 1.00 65.88 85 GLY A N 1
ATOM 678 C CA . GLY A 1 85 ? 4.666 -11.767 7.908 1.00 65.88 85 GLY A CA 1
ATOM 679 C C . GLY A 1 85 ? 5.667 -12.539 7.044 1.00 65.88 85 GLY A C 1
ATOM 680 O O . GLY A 1 85 ? 6.852 -12.203 7.042 1.00 65.88 85 GLY A O 1
ATOM 681 N N . SER A 1 86 ? 5.240 -13.584 6.328 1.00 66.12 86 SER A N 1
ATOM 682 C CA . SER A 1 86 ? 6.115 -14.234 5.350 1.00 66.12 86 SER A CA 1
ATOM 683 C C . SER A 1 86 ? 6.473 -13.251 4.227 1.00 66.12 86 SER A C 1
ATOM 685 O O . SER A 1 86 ? 5.602 -12.586 3.677 1.00 66.12 86 SER A O 1
ATOM 687 N N . HIS A 1 87 ? 7.747 -13.183 3.836 1.00 56.09 87 HIS A N 1
ATOM 688 C CA . HIS A 1 87 ? 8.214 -12.317 2.742 1.00 56.09 87 HIS A CA 1
ATOM 689 C C . HIS A 1 87 ? 7.895 -12.857 1.334 1.00 56.09 87 HIS A C 1
ATOM 691 O O . HIS A 1 87 ? 8.511 -12.419 0.355 1.00 56.09 87 HIS A O 1
ATOM 697 N N . ALA A 1 88 ? 6.992 -13.833 1.213 1.00 62.62 88 ALA A N 1
ATOM 698 C CA . ALA A 1 88 ? 6.581 -14.339 -0.087 1.00 62.62 88 ALA A CA 1
ATOM 699 C C . ALA A 1 88 ? 5.838 -13.223 -0.849 1.00 62.62 88 ALA A C 1
ATOM 701 O O . ALA A 1 88 ? 4.967 -12.568 -0.280 1.00 62.62 88 ALA A O 1
ATOM 702 N N . PRO A 1 89 ? 6.192 -12.944 -2.115 1.00 63.84 89 PRO A N 1
ATOM 703 C CA . PRO A 1 89 ? 5.491 -11.933 -2.891 1.00 63.84 89 PRO A CA 1
ATOM 704 C C . PRO A 1 89 ? 4.036 -12.357 -3.120 1.00 63.84 89 PRO A C 1
ATOM 706 O O . PRO A 1 89 ? 3.788 -13.489 -3.528 1.00 63.84 89 PRO A O 1
ATOM 709 N N . GLY A 1 90 ? 3.100 -11.428 -2.912 1.00 80.81 90 GLY A N 1
ATOM 710 C CA . GLY A 1 90 ? 1.694 -11.615 -3.263 1.00 80.81 90 GLY A CA 1
ATOM 711 C C . GLY A 1 90 ? 0.724 -11.313 -2.121 1.00 80.81 90 GLY A C 1
ATOM 712 O O . GLY A 1 90 ? 0.783 -10.243 -1.508 1.00 80.81 90 GLY A O 1
ATOM 713 N N . MET A 1 91 ? -0.205 -12.248 -1.928 1.00 90.56 91 MET A N 1
ATOM 714 C CA . MET A 1 91 ? -1.294 -12.237 -0.956 1.00 90.56 91 MET A CA 1
ATOM 715 C C . MET A 1 91 ? -0.813 -12.463 0.482 1.00 90.56 91 MET A C 1
ATOM 717 O O . MET A 1 91 ? -0.128 -13.442 0.771 1.00 90.56 91 MET A O 1
ATOM 721 N N . ASP A 1 92 ? -1.268 -11.602 1.387 1.00 92.81 92 ASP A N 1
ATOM 722 C CA . ASP A 1 92 ? -1.018 -11.678 2.826 1.00 92.81 92 ASP A CA 1
ATOM 723 C C . ASP A 1 92 ? -2.200 -12.282 3.593 1.00 92.81 92 ASP A C 1
ATOM 725 O O . ASP A 1 92 ? -1.999 -12.977 4.586 1.00 92.81 92 ASP A O 1
ATOM 729 N N . ILE A 1 93 ? -3.434 -12.037 3.141 1.00 93.75 93 ILE A N 1
ATOM 730 C CA . ILE A 1 93 ? -4.660 -12.568 3.754 1.00 93.75 93 ILE A CA 1
ATOM 731 C C . ILE A 1 93 ? -5.552 -13.141 2.655 1.00 93.75 93 ILE A C 1
ATOM 733 O O . ILE A 1 93 ? -5.832 -12.452 1.677 1.00 93.75 93 ILE A O 1
ATOM 737 N N . GLN A 1 94 ? -6.046 -14.364 2.842 1.00 94.69 94 GLN A N 1
ATOM 738 C CA . GLN A 1 94 ? -7.176 -14.894 2.079 1.00 94.69 94 GLN A CA 1
ATOM 739 C C . GLN A 1 94 ? -8.427 -14.805 2.948 1.00 94.69 94 GLN A C 1
ATOM 741 O O . GLN A 1 94 ? -8.462 -15.368 4.044 1.00 94.69 94 GLN A O 1
ATOM 746 N N . CYS A 1 95 ? -9.474 -14.153 2.455 1.00 92.44 95 CYS A N 1
ATOM 747 C CA . CYS A 1 95 ? -10.761 -14.094 3.142 1.00 92.44 95 CYS A CA 1
ATOM 748 C C . CYS A 1 95 ? -11.933 -14.245 2.164 1.00 92.44 95 CYS A C 1
ATOM 750 O O . CYS A 1 95 ? -11.728 -14.397 0.957 1.00 92.44 95 CYS A O 1
ATOM 752 N N . ALA A 1 96 ? -13.165 -14.211 2.677 1.00 89.94 96 ALA A N 1
ATOM 753 C CA . ALA A 1 96 ? -14.380 -14.309 1.863 1.00 89.94 96 ALA A CA 1
ATOM 754 C C . ALA A 1 96 ? -14.549 -13.154 0.850 1.00 89.94 96 ALA A C 1
ATOM 756 O O . ALA A 1 96 ? -15.281 -13.307 -0.125 1.00 89.94 96 ALA A O 1
ATOM 757 N N . LEU A 1 97 ? -13.860 -12.018 1.044 1.00 87.62 97 LEU A N 1
ATOM 758 C CA . LEU A 1 97 ? -13.810 -10.933 0.053 1.00 87.62 97 LEU A CA 1
ATOM 759 C C . LEU A 1 97 ? -12.848 -11.213 -1.113 1.00 87.62 97 LEU A C 1
ATOM 761 O O . LEU A 1 97 ? -12.970 -10.569 -2.153 1.00 87.62 97 LEU A O 1
ATOM 765 N N . GLY A 1 98 ? -11.885 -12.120 -0.938 1.00 91.06 98 GLY A N 1
ATOM 766 C CA . GLY A 1 98 ? -10.803 -12.378 -1.887 1.00 91.06 98 GLY A CA 1
ATOM 767 C C . GLY A 1 98 ? -9.421 -12.364 -1.232 1.00 91.06 98 GLY A C 1
ATOM 768 O O . GLY A 1 98 ? -9.281 -12.363 -0.005 1.00 91.06 98 GLY A O 1
ATOM 769 N N . GLY A 1 99 ? -8.390 -12.372 -2.072 1.00 94.00 99 GLY A N 1
ATOM 770 C CA . GLY A 1 99 ? -7.002 -12.233 -1.658 1.00 94.00 99 GLY A CA 1
ATOM 771 C C . GLY A 1 99 ? -6.617 -10.775 -1.420 1.00 94.00 99 GLY A C 1
ATOM 772 O O . GLY A 1 99 ? -6.927 -9.892 -2.222 1.00 94.00 99 GLY A O 1
ATOM 773 N N . ILE A 1 100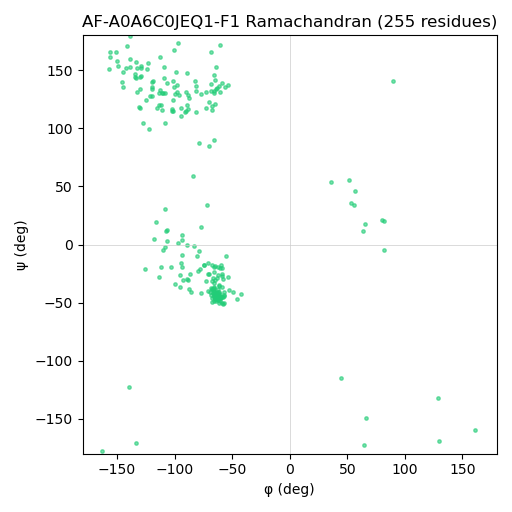 ? -5.900 -10.510 -0.334 1.00 95.00 100 ILE A N 1
ATOM 774 C CA . ILE A 1 100 ? -5.509 -9.168 0.101 1.00 95.00 100 ILE A CA 1
ATOM 775 C C . ILE A 1 100 ? -3.988 -9.080 0.191 1.00 95.00 100 ILE A C 1
ATOM 777 O O . ILE A 1 100 ? -3.367 -9.888 0.877 1.00 95.00 100 ILE A O 1
ATOM 781 N N . SER A 1 101 ? -3.387 -8.072 -0.443 1.00 94.75 101 SER A N 1
ATOM 782 C CA . SER A 1 101 ? -1.989 -7.685 -0.227 1.00 94.75 101 SER A CA 1
ATOM 783 C C . SER A 1 101 ? -1.933 -6.442 0.657 1.00 94.75 101 SER A C 1
ATOM 785 O O . SER A 1 101 ? -2.395 -5.363 0.276 1.00 94.75 101 SER A O 1
ATOM 787 N N . ASN A 1 102 ? -1.376 -6.585 1.852 1.00 95.50 102 ASN A N 1
ATOM 788 C CA . ASN A 1 102 ? -1.226 -5.514 2.820 1.00 95.50 102 ASN A CA 1
ATOM 789 C C . ASN A 1 102 ? 0.003 -4.672 2.476 1.00 95.50 102 ASN A C 1
ATOM 791 O O . ASN A 1 102 ? 1.098 -5.195 2.253 1.00 95.50 102 ASN A O 1
ATOM 795 N N . LYS A 1 103 ? -0.157 -3.347 2.462 1.00 94.62 103 LYS A N 1
ATOM 796 C CA . LYS A 1 103 ? 0.976 -2.412 2.439 1.00 94.62 103 LYS A CA 1
ATOM 797 C C . LYS A 1 103 ? 0.776 -1.325 3.477 1.00 94.62 103 LYS A C 1
ATOM 799 O O . LYS A 1 103 ? -0.344 -0.948 3.807 1.00 94.62 103 LYS A O 1
ATOM 804 N N . SER A 1 104 ? 1.885 -0.797 3.961 1.00 95.62 104 SER A N 1
ATOM 805 C CA . SER A 1 104 ? 1.906 0.379 4.820 1.00 95.62 104 SER A CA 1
ATOM 806 C C . SER A 1 104 ? 2.697 1.487 4.143 1.00 95.62 104 SER A C 1
ATOM 808 O O . SER A 1 104 ? 3.735 1.223 3.537 1.00 95.62 104 SER A O 1
ATOM 810 N N . GLY A 1 105 ? 2.226 2.723 4.266 1.00 95.31 105 GLY A N 1
ATOM 811 C CA . GLY A 1 105 ? 2.858 3.899 3.675 1.00 95.31 105 GLY A CA 1
ATOM 812 C C . GLY A 1 105 ? 2.803 5.107 4.600 1.00 95.31 105 GLY A C 1
ATOM 813 O O . GLY A 1 105 ? 2.148 5.086 5.645 1.00 95.31 105 GLY A O 1
ATOM 814 N N . LYS A 1 106 ? 3.516 6.165 4.220 1.00 95.44 106 LYS A N 1
ATOM 815 C CA . LYS A 1 106 ? 3.430 7.488 4.843 1.00 95.44 106 LYS A CA 1
ATOM 816 C C . LYS A 1 106 ? 2.980 8.481 3.782 1.00 95.44 106 LYS A C 1
ATOM 818 O O . LYS A 1 106 ? 3.442 8.404 2.646 1.00 95.44 106 LYS A O 1
ATOM 823 N N . TYR A 1 107 ? 2.105 9.402 4.161 1.00 95.06 107 TYR A N 1
ATOM 824 C CA . TYR A 1 107 ? 1.774 10.538 3.318 1.00 95.06 107 TYR A CA 1
ATOM 825 C C . TYR A 1 107 ? 3.009 11.406 3.053 1.00 95.06 107 TYR A C 1
ATOM 827 O O . TYR A 1 107 ? 3.772 11.738 3.961 1.00 95.06 107 TYR A O 1
ATOM 835 N N . SER A 1 108 ? 3.162 11.821 1.803 1.00 89.19 108 SER A N 1
ATOM 836 C CA . SER A 1 108 ? 4.103 12.843 1.359 1.00 89.19 108 SER A CA 1
ATOM 837 C C . SER A 1 108 ? 3.357 14.079 0.863 1.00 89.19 108 SER A C 1
ATOM 839 O O . SER A 1 108 ? 2.169 14.017 0.533 1.00 89.19 108 SER A O 1
ATOM 841 N N . ASN A 1 109 ? 4.066 15.211 0.798 1.00 81.44 109 ASN A N 1
ATOM 842 C CA . ASN A 1 109 ? 3.572 16.461 0.214 1.00 81.44 109 ASN A CA 1
ATOM 843 C C . ASN A 1 109 ? 2.207 16.892 0.780 1.00 81.44 109 ASN A C 1
ATOM 845 O O . ASN A 1 109 ? 1.261 17.053 0.018 1.00 81.44 109 ASN A O 1
ATOM 849 N N . GLU A 1 110 ? 2.077 17.039 2.105 1.00 82.69 110 GLU A N 1
ATOM 850 C CA . GLU A 1 110 ? 0.819 17.482 2.744 1.00 82.69 110 GLU A CA 1
ATOM 851 C C . GLU A 1 110 ? -0.384 16.582 2.390 1.00 82.69 110 GLU A C 1
ATOM 853 O O . GLU A 1 110 ? -1.458 17.058 2.024 1.00 82.69 110 GLU A O 1
ATOM 858 N N . LYS A 1 111 ? -0.195 15.257 2.454 1.00 83.31 111 LYS A N 1
ATOM 859 C CA . LYS A 1 111 ? -1.199 14.238 2.087 1.00 83.31 111 LYS A CA 1
ATOM 860 C C . LYS A 1 111 ? -1.597 14.203 0.607 1.00 83.31 111 LYS A C 1
ATOM 862 O O . LYS A 1 111 ? -2.619 13.612 0.263 1.00 83.31 111 LYS A O 1
ATOM 867 N N . LYS A 1 112 ? -0.802 14.794 -0.288 1.00 89.69 112 LYS A N 1
ATOM 868 C CA . LYS A 1 112 ? -1.080 14.763 -1.735 1.00 89.69 112 LYS A CA 1
ATOM 869 C C . LYS A 1 112 ? -0.658 13.454 -2.388 1.00 89.69 112 LYS A C 1
ATOM 871 O O . LYS A 1 112 ? -1.205 13.104 -3.425 1.00 89.69 112 LYS A O 1
ATOM 876 N N . SER A 1 113 ? 0.275 12.710 -1.804 1.00 94.31 113 SER A N 1
ATOM 877 C CA . SER A 1 113 ? 0.748 11.461 -2.402 1.00 94.31 113 SER A CA 1
ATOM 878 C C . SER A 1 113 ? 1.226 10.447 -1.374 1.00 94.31 113 SER A C 1
ATOM 880 O O . SER A 1 113 ? 1.433 10.775 -0.203 1.00 94.31 113 SER A O 1
ATOM 882 N N . ILE A 1 114 ? 1.379 9.207 -1.829 1.00 95.88 114 ILE A N 1
ATOM 883 C CA . ILE A 1 114 ? 1.995 8.105 -1.093 1.00 95.88 114 ILE A CA 1
ATOM 884 C C . ILE A 1 114 ? 2.963 7.363 -2.016 1.00 95.88 114 ILE A C 1
ATOM 886 O O . ILE A 1 114 ? 2.701 7.216 -3.210 1.00 95.88 114 ILE A O 1
ATOM 890 N N . ASP A 1 115 ? 4.049 6.849 -1.447 1.00 95.19 115 ASP A N 1
ATOM 891 C CA . ASP A 1 115 ? 4.968 5.943 -2.133 1.00 95.19 115 ASP A CA 1
ATOM 892 C C . ASP A 1 115 ? 4.865 4.552 -1.507 1.00 95.19 115 ASP A C 1
ATOM 894 O O . ASP A 1 115 ? 5.103 4.368 -0.310 1.00 95.19 115 ASP A O 1
ATOM 898 N N . ILE A 1 116 ? 4.492 3.566 -2.321 1.00 94.56 116 ILE A N 1
ATOM 899 C CA . ILE A 1 116 ? 4.294 2.182 -1.892 1.00 94.56 116 ILE A CA 1
ATOM 900 C C . ILE A 1 116 ? 5.250 1.278 -2.655 1.00 94.56 116 ILE A C 1
ATOM 902 O O . ILE A 1 116 ? 5.293 1.274 -3.883 1.00 94.56 116 ILE A O 1
ATOM 906 N N . SER A 1 117 ? 6.003 0.472 -1.915 1.00 92.00 117 SER A N 1
ATOM 907 C CA . SER A 1 117 ? 6.864 -0.547 -2.504 1.00 92.00 117 SER A CA 1
ATOM 908 C C . SER A 1 117 ? 6.110 -1.869 -2.681 1.00 92.00 117 SER A C 1
ATOM 910 O O . SER A 1 117 ? 5.216 -2.201 -1.900 1.00 92.00 117 SER A O 1
ATOM 912 N N . SER A 1 118 ? 6.448 -2.633 -3.720 1.00 90.38 118 SER A N 1
ATOM 913 C CA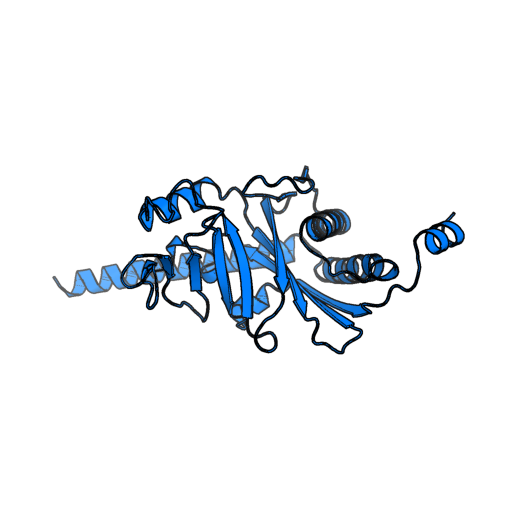 . SER A 1 118 ? 5.807 -3.919 -4.014 1.00 90.38 118 SER A CA 1
ATOM 914 C C . SER A 1 118 ? 6.845 -4.959 -4.464 1.00 90.38 118 SER A C 1
ATOM 916 O O . SER A 1 118 ? 7.786 -5.245 -3.719 1.00 90.38 118 SER A O 1
ATOM 918 N N . TYR A 1 119 ? 6.688 -5.537 -5.654 1.00 91.50 119 TYR A N 1
ATOM 919 C CA . TYR A 1 119 ? 7.482 -6.647 -6.179 1.00 91.50 119 TYR A CA 1
ATOM 920 C C . TYR A 1 119 ? 8.990 -6.368 -6.221 1.00 91.50 119 TYR A C 1
ATOM 922 O O . TYR A 1 119 ? 9.433 -5.321 -6.686 1.00 91.50 119 TYR A O 1
ATOM 930 N N . ARG A 1 120 ? 9.789 -7.352 -5.793 1.00 92.31 120 ARG A N 1
ATOM 931 C CA . ARG A 1 120 ? 11.244 -7.393 -6.012 1.00 92.31 120 ARG A CA 1
ATOM 932 C C . ARG A 1 120 ? 11.529 -8.100 -7.335 1.00 92.31 120 ARG A C 1
ATOM 934 O O . ARG A 1 120 ? 11.148 -9.263 -7.485 1.00 92.31 120 ARG A O 1
ATOM 941 N N . LEU A 1 121 ? 12.173 -7.411 -8.273 1.00 94.31 121 LEU A N 1
ATOM 942 C CA . LEU A 1 121 ? 12.253 -7.826 -9.680 1.00 94.31 121 LEU A CA 1
ATOM 943 C C . LEU A 1 121 ? 13.684 -8.131 -10.144 1.00 94.31 121 LEU A C 1
ATOM 945 O O . LEU A 1 121 ? 13.944 -8.191 -11.340 1.00 94.31 121 LEU A O 1
ATOM 949 N N . THR A 1 122 ? 14.615 -8.379 -9.220 1.00 93.12 122 THR A N 1
ATOM 950 C CA . THR A 1 122 ? 16.029 -8.689 -9.531 1.00 93.12 122 THR A CA 1
ATOM 951 C C . THR A 1 122 ? 16.227 -9.836 -10.515 1.00 93.12 122 THR A C 1
ATOM 953 O O . THR A 1 122 ? 17.239 -9.859 -11.218 1.00 93.12 122 THR A O 1
ATOM 956 N N . THR A 1 123 ? 15.286 -10.782 -10.551 1.00 91.56 123 THR A N 1
ATOM 957 C CA . THR A 1 123 ? 15.298 -11.943 -11.449 1.00 91.56 123 THR A CA 1
ATOM 958 C C . THR A 1 123 ? 15.041 -11.577 -12.907 1.00 91.56 123 THR A C 1
ATOM 960 O O . THR A 1 123 ? 15.499 -12.303 -13.781 1.00 91.56 123 THR A O 1
ATOM 963 N N . VAL A 1 124 ? 14.347 -10.464 -13.171 1.00 95.25 124 VAL A N 1
ATOM 964 C CA . VAL A 1 124 ? 13.984 -10.023 -14.530 1.00 95.25 124 VAL A CA 1
ATOM 965 C C . VAL A 1 124 ? 14.666 -8.724 -14.945 1.00 95.25 124 VAL A C 1
ATOM 967 O O . VAL A 1 124 ? 14.928 -8.530 -16.124 1.00 95.25 124 VAL A O 1
ATOM 970 N N . CYS A 1 125 ? 15.013 -7.855 -13.995 1.00 95.31 125 CYS A N 1
ATOM 971 C CA . CYS A 1 125 ? 15.741 -6.624 -14.273 1.00 95.31 125 CYS A CA 1
ATOM 972 C C . CYS A 1 125 ? 16.720 -6.273 -13.141 1.00 95.31 125 CYS A C 1
ATOM 974 O O . CYS A 1 125 ? 16.390 -6.360 -11.957 1.00 95.31 125 CYS A O 1
ATOM 976 N N . ASN A 1 126 ? 17.939 -5.877 -13.503 1.00 95.19 126 ASN A N 1
ATOM 977 C CA . ASN A 1 126 ? 19.005 -5.415 -12.619 1.00 95.19 126 ASN A CA 1
ATOM 978 C C . ASN A 1 126 ? 20.085 -4.658 -13.425 1.00 95.19 126 ASN A C 1
ATOM 980 O O . ASN A 1 126 ? 19.994 -4.509 -14.638 1.00 95.19 126 ASN A O 1
ATOM 984 N N . ALA A 1 127 ? 21.153 -4.210 -12.759 1.00 92.69 127 ALA A N 1
ATOM 985 C CA . ALA A 1 127 ? 22.215 -3.424 -13.396 1.00 92.69 127 ALA A CA 1
ATOM 986 C C . ALA A 1 127 ? 23.021 -4.172 -14.483 1.00 92.69 127 ALA A C 1
ATOM 988 O O . ALA A 1 127 ? 23.710 -3.529 -15.267 1.00 92.69 127 ALA A O 1
ATOM 989 N N . LYS A 1 128 ? 22.986 -5.514 -14.513 1.00 92.62 128 LYS A N 1
ATOM 990 C CA . LYS A 1 128 ? 23.671 -6.340 -15.527 1.00 92.62 128 LYS A CA 1
ATOM 991 C C . LYS A 1 128 ? 22.745 -6.732 -16.677 1.00 92.62 128 LYS A C 1
ATOM 993 O O . LYS A 1 128 ? 23.195 -6.815 -17.812 1.00 92.62 128 LYS A O 1
ATOM 998 N N . ASN A 1 129 ? 21.478 -6.994 -16.370 1.00 94.25 129 ASN A N 1
ATOM 999 C CA . ASN A 1 129 ? 20.432 -7.281 -17.340 1.00 94.25 129 ASN A CA 1
ATOM 1000 C C . ASN A 1 129 ? 19.260 -6.341 -17.075 1.00 94.25 129 ASN A C 1
ATOM 1002 O O . ASN A 1 129 ? 18.520 -6.551 -16.117 1.00 94.25 129 ASN A O 1
ATOM 1006 N N . CYS A 1 130 ? 19.093 -5.321 -17.914 1.00 95.31 130 CYS A N 1
ATOM 1007 C CA . CYS A 1 130 ? 18.057 -4.313 -17.708 1.00 95.31 130 CYS A CA 1
ATOM 1008 C C . CYS A 1 130 ? 16.635 -4.881 -17.875 1.00 95.31 130 CYS A C 1
ATOM 1010 O O . CYS A 1 130 ? 15.695 -4.262 -17.379 1.00 95.31 130 CYS A O 1
ATOM 1012 N N . GLY A 1 131 ? 16.481 -6.051 -18.508 1.00 95.38 131 GLY A N 1
ATOM 1013 C CA . GLY A 1 131 ? 15.184 -6.631 -18.857 1.00 95.38 131 GLY A CA 1
ATOM 1014 C C . GLY A 1 131 ? 14.423 -5.784 -19.878 1.00 95.38 131 GLY A C 1
ATOM 1015 O O . GLY A 1 131 ? 14.943 -4.798 -20.404 1.00 95.38 131 GLY A O 1
ATOM 1016 N N . SER A 1 132 ? 13.178 -6.163 -20.134 1.00 97.31 132 SER A N 1
ATOM 1017 C CA . SER A 1 132 ? 12.220 -5.409 -20.949 1.00 97.31 132 SER A CA 1
ATOM 1018 C C . SER A 1 132 ? 10.941 -5.092 -20.161 1.00 97.31 132 SER A C 1
ATOM 1020 O O . SER A 1 132 ? 10.612 -5.815 -19.211 1.00 97.31 132 SER A O 1
ATOM 1022 N N . PRO A 1 133 ? 10.186 -4.039 -20.530 1.00 97.38 133 PRO A N 1
ATOM 1023 C CA . PRO A 1 133 ? 8.879 -3.762 -19.937 1.00 97.38 133 PRO A CA 1
ATOM 1024 C C . PRO A 1 133 ? 7.931 -4.963 -19.982 1.00 97.38 133 PRO A C 1
ATOM 1026 O O . PRO A 1 133 ? 7.241 -5.242 -19.004 1.00 97.38 133 PRO A O 1
ATOM 1029 N N . GLU A 1 134 ? 7.931 -5.719 -21.080 1.00 97.62 134 GLU A N 1
ATOM 1030 C CA . GLU A 1 134 ? 7.077 -6.890 -21.270 1.00 97.62 134 GLU A CA 1
ATOM 1031 C C . GLU A 1 134 ? 7.407 -8.003 -20.266 1.00 97.62 134 GLU A C 1
ATOM 1033 O O . GLU A 1 134 ? 6.501 -8.587 -19.667 1.00 97.62 134 GLU A O 1
ATOM 1038 N N . GLU A 1 135 ? 8.694 -8.278 -20.036 1.00 97.31 135 GLU A N 1
ATOM 1039 C CA . GLU A 1 135 ? 9.145 -9.250 -19.032 1.00 97.31 135 GLU A CA 1
ATOM 1040 C C . GLU A 1 135 ? 8.809 -8.795 -17.611 1.00 97.31 135 GLU A C 1
ATOM 1042 O O . GLU A 1 135 ? 8.348 -9.600 -16.802 1.00 97.31 135 GLU A O 1
ATOM 1047 N N . ILE A 1 136 ? 8.986 -7.504 -17.317 1.00 96.75 136 ILE A N 1
ATOM 1048 C CA . ILE A 1 136 ? 8.651 -6.907 -16.019 1.00 96.75 136 ILE A CA 1
ATOM 1049 C C . ILE A 1 136 ? 7.153 -7.052 -15.732 1.00 96.75 136 ILE A C 1
ATOM 1051 O O . ILE A 1 136 ? 6.770 -7.544 -14.669 1.00 96.75 136 ILE A O 1
ATOM 1055 N N . ILE A 1 137 ? 6.303 -6.661 -16.683 1.00 96.44 137 ILE A N 1
ATOM 1056 C CA . ILE A 1 137 ? 4.843 -6.746 -16.557 1.00 96.44 137 ILE A CA 1
ATOM 1057 C C . ILE A 1 137 ? 4.411 -8.207 -16.410 1.00 96.44 137 ILE A C 1
ATOM 1059 O O . ILE A 1 137 ? 3.596 -8.527 -15.541 1.00 96.44 137 ILE A O 1
ATOM 1063 N N . LYS A 1 138 ? 4.977 -9.112 -17.215 1.00 96.19 138 LYS A N 1
ATOM 1064 C CA . LYS A 1 138 ? 4.695 -10.549 -17.131 1.00 96.19 138 LYS A CA 1
ATOM 1065 C C . LYS A 1 138 ? 5.062 -11.116 -15.761 1.00 96.19 138 LYS A C 1
ATOM 1067 O O . LYS A 1 138 ? 4.257 -11.843 -15.181 1.00 96.19 138 LYS A O 1
ATOM 1072 N N . GLU A 1 139 ? 6.231 -10.769 -15.229 1.00 94.94 139 GLU A N 1
ATOM 1073 C CA . GLU A 1 139 ? 6.676 -11.224 -13.912 1.00 94.94 139 GLU A CA 1
ATOM 1074 C C . GLU A 1 139 ? 5.738 -10.731 -12.809 1.00 94.94 139 GLU A C 1
ATOM 1076 O O . GLU A 1 139 ? 5.288 -11.525 -11.982 1.00 94.94 139 GLU A O 1
ATOM 1081 N N . ILE A 1 140 ? 5.380 -9.444 -12.827 1.00 93.31 140 ILE A N 1
ATOM 1082 C CA . ILE A 1 140 ? 4.438 -8.864 -11.864 1.00 93.31 140 ILE A CA 1
ATOM 1083 C C . ILE A 1 140 ? 3.089 -9.589 -11.928 1.00 93.31 140 ILE A C 1
ATOM 1085 O O . ILE A 1 140 ? 2.586 -10.040 -10.899 1.00 93.31 140 ILE A O 1
ATOM 1089 N N . ASN A 1 141 ? 2.526 -9.755 -13.126 1.00 92.38 141 ASN A N 1
ATOM 1090 C CA . ASN A 1 141 ? 1.229 -10.401 -13.308 1.00 92.38 141 ASN A CA 1
ATOM 1091 C C . ASN A 1 141 ? 1.253 -11.887 -12.922 1.00 92.38 141 ASN A C 1
ATOM 1093 O O . ASN A 1 141 ? 0.272 -12.379 -12.377 1.00 92.38 141 ASN A O 1
ATOM 1097 N N . SER A 1 142 ? 2.373 -12.589 -13.119 1.00 91.75 142 SER A N 1
ATOM 1098 C CA . SER A 1 142 ? 2.516 -13.990 -12.696 1.00 91.75 142 SER A CA 1
ATOM 1099 C C . SER A 1 142 ? 2.497 -14.173 -11.173 1.00 91.75 142 SER A C 1
ATOM 1101 O O . SER A 1 142 ? 2.069 -15.214 -10.681 1.00 91.75 142 SER A O 1
ATOM 1103 N N . ARG A 1 143 ? 2.936 -13.153 -10.420 1.00 90.19 143 ARG A N 1
ATOM 1104 C CA . ARG A 1 143 ? 2.980 -13.155 -8.948 1.00 90.19 143 ARG A CA 1
ATOM 1105 C C . ARG A 1 143 ? 1.730 -12.550 -8.307 1.00 90.19 143 ARG A C 1
ATOM 1107 O O . ARG A 1 143 ? 1.575 -12.609 -7.089 1.00 90.19 143 ARG A O 1
ATOM 1114 N N . LYS A 1 144 ? 0.858 -11.931 -9.100 1.00 89.88 144 LYS A N 1
ATOM 1115 C CA . LYS A 1 144 ? -0.347 -11.250 -8.630 1.00 89.88 144 LYS A CA 1
ATOM 1116 C C . LYS A 1 144 ? -1.449 -12.269 -8.339 1.00 89.88 144 LYS A C 1
ATOM 1118 O O . LYS A 1 144 ? -2.274 -12.575 -9.191 1.00 89.88 144 LYS A O 1
ATOM 1123 N N . ASN A 1 145 ? -1.451 -12.785 -7.116 1.00 90.56 145 ASN A N 1
ATOM 1124 C CA . ASN A 1 145 ? -2.407 -13.777 -6.615 1.00 90.56 145 ASN A CA 1
ATOM 1125 C C . ASN A 1 145 ? -3.404 -13.187 -5.597 1.00 90.56 145 ASN A C 1
ATOM 1127 O O . ASN A 1 145 ? -3.827 -13.879 -4.676 1.00 90.56 145 ASN A O 1
ATOM 1131 N N . PHE A 1 146 ? -3.732 -11.901 -5.727 1.00 93.38 146 PHE A N 1
ATOM 1132 C CA . PHE A 1 146 ? -4.617 -11.181 -4.814 1.00 93.38 146 PHE A CA 1
ATOM 1133 C C . PHE A 1 146 ? -5.520 -10.201 -5.569 1.00 93.38 146 PHE A C 1
ATOM 1135 O O . PHE A 1 146 ? -5.155 -9.636 -6.608 1.00 93.38 146 PHE A O 1
ATOM 1142 N N . ASP A 1 147 ? -6.689 -9.957 -4.997 1.00 93.75 147 ASP A N 1
ATOM 1143 C CA . ASP A 1 147 ? -7.760 -9.151 -5.574 1.00 93.75 147 ASP A CA 1
ATOM 1144 C C . ASP A 1 147 ? -7.680 -7.688 -5.139 1.00 93.75 147 ASP A C 1
ATOM 1146 O O . ASP A 1 147 ? -8.027 -6.795 -5.911 1.00 93.75 147 ASP A O 1
ATOM 1150 N N . TYR A 1 148 ? -7.174 -7.421 -3.931 1.00 94.88 148 TYR A N 1
ATOM 1151 C CA . TYR A 1 148 ? -7.113 -6.073 -3.370 1.00 94.88 148 TYR A CA 1
ATOM 1152 C C . TYR A 1 148 ? -5.753 -5.748 -2.764 1.00 94.88 148 TYR A C 1
ATOM 1154 O O . TYR A 1 148 ? -5.119 -6.570 -2.105 1.00 94.88 148 TYR A O 1
ATOM 1162 N N . TYR A 1 149 ? -5.343 -4.496 -2.926 1.00 95.56 149 TYR A N 1
ATOM 1163 C CA . TYR A 1 149 ? -4.370 -3.867 -2.053 1.00 95.56 149 TYR A CA 1
ATOM 1164 C C . TYR A 1 149 ? -5.087 -3.244 -0.855 1.00 95.56 149 TYR A C 1
ATOM 1166 O O . TYR A 1 149 ? -5.993 -2.426 -1.022 1.00 95.56 149 TYR A O 1
ATOM 1174 N N . SER A 1 150 ? -4.655 -3.607 0.349 1.00 96.44 150 SER A N 1
ATOM 1175 C CA . SER A 1 150 ? -5.116 -3.013 1.600 1.00 96.44 150 SER A CA 1
ATOM 1176 C C . SER A 1 150 ? -4.007 -2.146 2.184 1.00 96.44 150 SER A C 1
ATOM 1178 O O . SER A 1 150 ? -3.001 -2.647 2.698 1.00 96.44 150 SER A O 1
ATOM 1180 N N . PHE A 1 151 ? -4.164 -0.833 2.062 1.00 97.19 151 PHE A N 1
ATOM 1181 C CA . PHE A 1 151 ? -3.174 0.138 2.500 1.00 97.19 151 PHE A CA 1
ATOM 1182 C C . PHE A 1 151 ? -3.538 0.730 3.851 1.00 97.19 151 PHE A C 1
ATOM 1184 O O . PHE A 1 151 ? -4.630 1.271 4.003 1.00 97.19 151 PHE A O 1
ATOM 1191 N N . ILE A 1 152 ? -2.589 0.724 4.785 1.00 97.69 152 ILE A N 1
ATOM 1192 C CA . ILE A 1 152 ? -2.614 1.641 5.922 1.00 97.69 152 ILE A CA 1
ATOM 1193 C C . ILE A 1 152 ? -1.643 2.791 5.665 1.00 97.69 152 ILE A C 1
ATOM 1195 O O . ILE A 1 152 ? -0.428 2.604 5.543 1.00 97.69 152 ILE A O 1
ATOM 1199 N N . ILE A 1 153 ? -2.183 3.996 5.536 1.00 97.25 153 ILE A N 1
ATOM 1200 C CA . ILE A 1 153 ? -1.407 5.204 5.276 1.00 97.25 153 ILE A CA 1
ATOM 1201 C C . ILE A 1 153 ? -1.447 6.071 6.514 1.00 97.25 153 ILE A C 1
ATOM 1203 O O . ILE A 1 153 ? -2.517 6.342 7.051 1.00 97.25 153 ILE A O 1
ATOM 1207 N N . ARG A 1 154 ? -0.275 6.521 6.954 1.00 95.25 154 ARG A N 1
ATOM 1208 C CA . ARG A 1 154 ? -0.154 7.410 8.105 1.00 95.25 154 A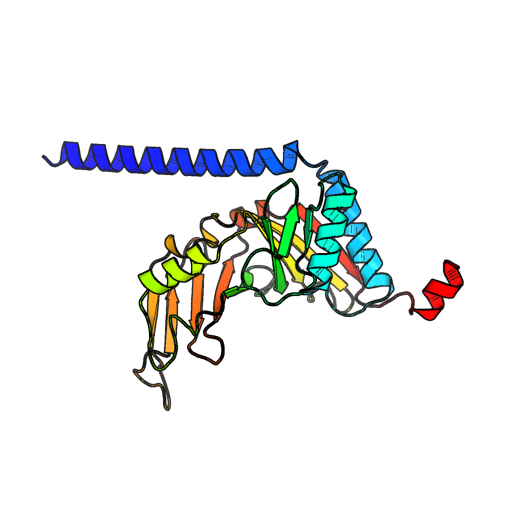RG A CA 1
ATOM 1209 C C . ARG A 1 154 ? 0.245 8.820 7.703 1.00 95.25 154 ARG A C 1
ATOM 1211 O O . ARG A 1 154 ? 1.087 9.006 6.823 1.00 95.25 154 ARG A O 1
ATOM 1218 N N . ASP A 1 155 ? -0.304 9.799 8.403 1.00 93.50 155 ASP A N 1
ATOM 1219 C CA . ASP A 1 155 ? 0.249 11.140 8.496 1.00 93.50 155 ASP A CA 1
ATOM 1220 C C . ASP A 1 155 ? 0.708 11.401 9.930 1.00 93.50 155 ASP A C 1
ATOM 1222 O O . ASP A 1 155 ? -0.077 11.344 10.875 1.00 93.50 155 ASP A O 1
ATOM 1226 N N . GLU A 1 156 ? 1.998 11.681 10.060 1.00 86.12 156 GLU A N 1
ATOM 1227 C CA . GLU A 1 156 ? 2.670 11.994 11.324 1.00 86.12 156 GLU A CA 1
ATOM 1228 C C . GLU A 1 156 ? 2.808 13.513 11.527 1.00 86.12 156 GLU A C 1
ATOM 1230 O O . GLU A 1 156 ? 3.399 13.944 12.509 1.00 86.12 156 GLU A O 1
ATOM 1235 N N . ASN A 1 157 ? 2.298 14.332 10.598 1.00 78.81 157 ASN A N 1
ATOM 1236 C CA . ASN A 1 157 ? 2.328 15.793 10.699 1.00 78.81 157 ASN A CA 1
ATOM 1237 C C . ASN A 1 157 ? 1.049 16.374 11.330 1.00 78.81 157 ASN A C 1
ATOM 1239 O O . ASN A 1 157 ? 0.911 17.592 11.393 1.00 78.81 157 ASN A O 1
ATOM 1243 N N . CYS A 1 158 ? 0.117 15.527 11.783 1.00 66.62 158 CYS A N 1
ATOM 1244 C CA . CYS A 1 158 ? -1.164 15.908 12.393 1.00 66.62 158 CYS A CA 1
ATOM 1245 C C . CYS A 1 158 ? -1.021 16.499 13.819 1.00 66.62 158 CYS A C 1
ATOM 1247 O O . CYS A 1 158 ? -1.907 16.298 14.632 1.00 66.62 158 CYS A O 1
ATOM 1249 N N . ASP A 1 159 ? 0.061 17.229 14.111 1.00 70.31 159 ASP A N 1
ATOM 1250 C CA . ASP A 1 159 ? 0.594 17.597 15.436 1.00 70.31 159 ASP A CA 1
ATOM 1251 C C . ASP A 1 159 ? 1.589 16.562 15.993 1.00 70.31 159 ASP A C 1
ATOM 1253 O O . ASP A 1 159 ? 1.387 15.357 15.874 1.00 70.31 159 ASP A O 1
ATOM 1257 N N . ASN A 1 160 ? 2.666 17.035 16.644 1.00 75.62 160 ASN A N 1
ATOM 1258 C CA . ASN A 1 160 ? 3.819 16.235 17.120 1.00 75.62 160 ASN A CA 1
ATOM 1259 C C . ASN A 1 160 ? 3.466 15.047 18.044 1.00 75.62 160 ASN A C 1
ATOM 1261 O O . ASN A 1 160 ? 4.328 14.227 18.370 1.00 75.62 160 ASN A O 1
ATOM 1265 N N . GLU A 1 161 ? 2.218 14.958 18.496 1.00 87.44 161 GLU A N 1
ATOM 1266 C CA . GLU A 1 161 ? 1.732 13.952 19.438 1.00 87.44 161 GLU A CA 1
ATOM 1267 C C . GLU A 1 161 ? 0.639 13.052 18.853 1.00 87.44 161 GLU A C 1
ATOM 1269 O O . GLU A 1 161 ? 0.075 12.224 19.567 1.00 87.44 161 GLU A O 1
ATOM 1274 N N . GLN A 1 162 ? 0.316 13.199 17.566 1.00 92.25 162 GLN A N 1
ATOM 1275 C CA . GLN A 1 162 ? -0.765 12.463 16.925 1.00 92.25 162 GLN A CA 1
ATOM 1276 C C . GLN A 1 162 ? -0.319 11.784 15.634 1.00 92.25 162 GLN A C 1
ATOM 1278 O O . GLN A 1 162 ? 0.581 12.230 14.926 1.00 92.25 162 GLN A O 1
ATOM 1283 N N . ILE A 1 163 ? -0.993 10.682 15.320 1.00 94.31 163 ILE A N 1
ATOM 1284 C CA . ILE A 1 163 ? -0.889 10.001 14.035 1.00 94.31 163 ILE A CA 1
ATOM 1285 C C . ILE A 1 163 ? -2.297 9.890 13.464 1.00 94.31 163 ILE A C 1
ATOM 1287 O O . ILE A 1 163 ? -3.209 9.351 14.097 1.00 94.31 163 ILE A O 1
ATOM 1291 N N . CYS A 1 164 ? -2.474 10.407 12.255 1.00 95.25 164 CYS A N 1
ATOM 1292 C CA . CYS A 1 164 ? -3.671 10.193 11.459 1.00 95.25 164 CYS A CA 1
ATOM 1293 C C . CYS A 1 164 ? -3.465 8.951 10.590 1.00 95.25 164 CYS A C 1
ATOM 1295 O O . CYS A 1 164 ? -2.452 8.860 9.902 1.00 95.25 164 CYS A O 1
ATOM 1297 N N . TYR A 1 165 ? -4.423 8.031 10.570 1.00 97.44 165 TYR A N 1
ATOM 1298 C CA . TYR A 1 165 ? -4.404 6.863 9.697 1.00 97.44 165 TYR A CA 1
ATOM 1299 C C . TYR A 1 165 ? -5.606 6.851 8.768 1.00 97.44 165 TYR A C 1
ATOM 1301 O O . TYR A 1 165 ? -6.738 6.992 9.232 1.00 97.44 165 TYR A O 1
ATOM 1309 N N . ASP A 1 166 ? -5.342 6.574 7.496 1.00 97.31 166 ASP A N 1
ATOM 1310 C CA . ASP A 1 166 ? -6.343 6.204 6.504 1.00 97.31 166 ASP A CA 1
ATOM 1311 C C . ASP A 1 166 ? -6.136 4.751 6.085 1.00 97.31 166 ASP A C 1
ATOM 1313 O O . ASP A 1 166 ? -5.019 4.325 5.774 1.00 97.31 166 ASP A O 1
ATOM 1317 N N . TRP A 1 167 ? -7.230 3.998 6.060 1.00 97.62 167 TRP A N 1
ATOM 1318 C CA . TRP A 1 167 ? -7.281 2.657 5.504 1.00 97.62 167 TRP A CA 1
ATOM 1319 C C . TRP A 1 167 ? -7.931 2.702 4.125 1.00 97.62 167 TRP A C 1
ATOM 1321 O O . TRP A 1 167 ? -9.109 3.048 3.997 1.00 97.62 167 TRP A O 1
ATOM 1331 N N . LEU A 1 168 ? -7.164 2.338 3.096 1.00 96.75 168 LEU A N 1
ATOM 1332 C CA . LEU A 1 168 ? -7.648 2.201 1.729 1.00 96.75 168 LEU A CA 1
ATOM 1333 C C . LEU A 1 168 ? -7.747 0.731 1.335 1.00 96.75 168 LEU A C 1
ATOM 1335 O O . LEU A 1 168 ? -6.829 -0.045 1.595 1.00 96.75 168 LEU A O 1
ATOM 1339 N N . LEU A 1 169 ? -8.817 0.378 0.626 1.00 95.62 169 LEU A N 1
ATOM 1340 C CA . LEU A 1 169 ? -8.974 -0.932 -0.001 1.00 95.62 169 LEU A CA 1
ATOM 1341 C C . LEU A 1 169 ? -9.190 -0.747 -1.505 1.00 95.62 169 LEU A C 1
ATOM 1343 O O . LEU A 1 169 ? -10.287 -0.413 -1.953 1.00 95.62 169 LEU A O 1
ATOM 1347 N N . ILE A 1 170 ? -8.120 -0.917 -2.283 1.00 94.88 170 ILE A N 1
ATOM 1348 C CA . ILE A 1 170 ? -8.101 -0.640 -3.724 1.00 94.88 170 ILE A CA 1
ATOM 1349 C C . ILE A 1 170 ? -8.001 -1.960 -4.495 1.00 94.88 170 ILE A C 1
ATOM 1351 O O . ILE A 1 170 ? -7.110 -2.758 -4.205 1.00 94.88 170 ILE A O 1
ATOM 1355 N N . PRO A 1 171 ? -8.854 -2.206 -5.501 1.00 94.12 171 PRO A N 1
ATOM 1356 C CA . PRO A 1 171 ? -8.714 -3.356 -6.388 1.00 94.12 171 PRO A CA 1
ATOM 1357 C C . PRO A 1 171 ? -7.324 -3.422 -7.011 1.00 94.12 171 PRO A C 1
ATOM 1359 O O . PRO A 1 171 ? -6.784 -2.417 -7.480 1.00 94.12 171 PRO A O 1
ATOM 1362 N N . SER A 1 172 ? -6.750 -4.617 -7.065 1.00 92.75 172 SER A N 1
ATOM 1363 C CA . SER A 1 172 ? -5.395 -4.828 -7.563 1.00 92.75 172 SER A CA 1
ATOM 1364 C C . SER A 1 172 ? -5.270 -4.512 -9.055 1.00 92.75 172 SER A C 1
ATOM 1366 O O . SER A 1 172 ? -4.177 -4.212 -9.528 1.00 92.75 172 SER A O 1
ATOM 1368 N N . ASN A 1 173 ? -6.369 -4.563 -9.811 1.00 91.38 173 ASN A N 1
ATOM 1369 C CA . ASN A 1 173 ? -6.464 -4.197 -11.227 1.00 91.38 173 ASN A CA 1
ATOM 1370 C C . ASN A 1 173 ? -6.903 -2.741 -11.468 1.00 91.38 173 ASN A C 1
ATOM 1372 O O . ASN A 1 173 ? -7.201 -2.381 -12.605 1.00 91.38 173 ASN A O 1
ATOM 1376 N N . TYR A 1 174 ? -6.993 -1.911 -10.425 1.00 93.81 174 TYR A N 1
ATOM 1377 C CA . TYR A 1 174 ? -7.337 -0.507 -10.606 1.00 93.81 174 TYR A CA 1
ATOM 1378 C C . TYR A 1 174 ? -6.236 0.219 -11.389 1.00 93.81 174 TYR A C 1
ATOM 1380 O O . TYR A 1 174 ? -5.055 -0.027 -11.156 1.00 93.81 174 TYR A O 1
ATOM 1388 N N . LEU A 1 175 ? -6.630 1.132 -12.285 1.00 93.38 175 LEU A N 1
ATOM 1389 C CA . LEU A 1 175 ? -5.763 1.759 -13.296 1.00 93.38 175 LEU A CA 1
ATOM 1390 C C . LEU A 1 175 ? -4.414 2.240 -12.740 1.00 93.38 175 LEU A C 1
ATOM 1392 O O . LEU A 1 175 ? -3.366 1.950 -13.304 1.00 93.38 175 LEU A O 1
ATOM 1396 N N . VAL A 1 176 ? -4.428 2.940 -11.602 1.00 94.12 176 VAL A N 1
ATOM 1397 C CA . VAL A 1 176 ? -3.205 3.530 -11.028 1.00 94.12 176 VAL A CA 1
ATOM 1398 C C . VAL A 1 176 ? -2.235 2.488 -10.454 1.00 94.12 176 VAL A C 1
ATOM 1400 O O . VAL A 1 176 ? -1.070 2.808 -10.235 1.00 94.12 176 VAL A O 1
ATOM 1403 N N . LEU A 1 177 ? -2.701 1.255 -10.227 1.00 94.25 177 LEU A N 1
ATOM 1404 C CA . LEU A 1 177 ? -1.951 0.129 -9.660 1.00 94.25 177 LEU A CA 1
ATOM 1405 C C . LEU A 1 177 ? -1.626 -0.961 -10.691 1.00 94.25 177 LEU A C 1
ATOM 1407 O O . LEU A 1 177 ? -0.972 -1.941 -10.334 1.00 94.25 177 LEU A O 1
ATOM 1411 N N . ASP A 1 178 ? -2.076 -0.818 -11.940 1.00 93.81 178 ASP A N 1
ATOM 1412 C CA . ASP A 1 178 ? -1.807 -1.771 -13.015 1.00 93.81 178 ASP A CA 1
ATOM 1413 C C . ASP A 1 178 ? -0.578 -1.344 -13.839 1.00 93.81 178 ASP A C 1
ATOM 1415 O O . ASP A 1 178 ? -0.664 -0.383 -14.603 1.00 93.81 178 ASP A O 1
ATOM 1419 N N . PRO A 1 179 ? 0.555 -2.068 -13.754 1.00 94.56 179 PRO A N 1
ATOM 1420 C CA . PRO A 1 179 ? 1.767 -1.767 -14.521 1.00 94.56 179 PRO A CA 1
ATOM 1421 C C . PRO A 1 179 ? 1.562 -1.772 -16.037 1.00 94.56 179 PRO A C 1
ATOM 1423 O O . PRO A 1 179 ? 2.301 -1.100 -16.754 1.00 94.56 179 PRO A O 1
ATOM 1426 N N . SER A 1 180 ? 0.580 -2.542 -16.516 1.00 94.75 180 SER A N 1
ATOM 1427 C CA . SER A 1 180 ? 0.274 -2.713 -17.942 1.00 94.75 180 SER A CA 1
ATOM 1428 C C . SER A 1 180 ? -0.413 -1.486 -18.540 1.00 94.75 180 SER A C 1
ATOM 1430 O O . SER A 1 180 ? -0.447 -1.324 -19.756 1.00 94.75 180 SER A O 1
ATOM 1432 N N . SER A 1 181 ? -0.963 -0.620 -17.687 1.00 95.19 181 SER A N 1
ATOM 1433 C CA . SER A 1 181 ? -1.636 0.612 -18.093 1.00 95.19 181 SER A CA 1
ATOM 1434 C C . SER A 1 181 ? -0.661 1.752 -18.409 1.00 95.19 181 SER A C 1
ATOM 1436 O O . SER A 1 181 ? -1.078 2.781 -18.936 1.00 95.19 181 SER A O 1
ATOM 1438 N N . TYR A 1 182 ? 0.627 1.577 -18.101 1.00 97.12 182 TYR A N 1
ATOM 1439 C CA . TYR A 1 182 ? 1.662 2.590 -18.258 1.00 97.12 182 TYR A CA 1
ATOM 1440 C C . TYR A 1 182 ? 2.629 2.271 -19.403 1.00 97.12 182 TYR A C 1
ATOM 1442 O O . TYR A 1 182 ? 2.921 1.115 -19.705 1.00 97.12 182 TYR A O 1
ATOM 1450 N N . THR A 1 183 ? 3.207 3.323 -19.973 1.00 97.75 183 THR A N 1
ATOM 1451 C CA . THR A 1 183 ? 4.372 3.257 -20.855 1.00 97.75 183 THR A CA 1
ATOM 1452 C C . THR A 1 183 ? 5.639 3.339 -20.018 1.00 97.75 183 THR A C 1
ATOM 1454 O O . THR A 1 183 ? 5.795 4.257 -19.211 1.00 97.75 183 THR A O 1
ATOM 1457 N N . TRP A 1 184 ? 6.551 2.396 -20.229 1.00 98.06 184 TRP A N 1
ATOM 1458 C CA . TRP A 1 184 ? 7.810 2.286 -19.500 1.00 98.06 184 TRP A CA 1
ATOM 1459 C C . TRP A 1 184 ? 8.981 2.846 -20.309 1.00 98.06 184 TRP A C 1
ATOM 1461 O O . TRP A 1 184 ? 9.139 2.547 -21.490 1.00 98.06 184 TRP A O 1
ATOM 1471 N N . GLU A 1 185 ? 9.834 3.617 -19.644 1.00 97.94 185 GLU A N 1
ATOM 1472 C CA . GLU A 1 185 ? 11.008 4.271 -20.211 1.00 97.94 185 GLU A CA 1
ATOM 1473 C C . GLU A 1 185 ? 12.258 3.975 -19.364 1.00 97.94 185 GLU A C 1
ATOM 1475 O O . GLU A 1 185 ? 12.181 3.882 -18.129 1.00 97.94 185 GLU A O 1
ATOM 1480 N N . PRO A 1 186 ? 13.436 3.829 -19.993 1.00 97.75 186 PRO A N 1
ATOM 1481 C CA . PRO A 1 186 ? 14.676 3.604 -19.268 1.00 97.75 186 PRO A CA 1
ATOM 1482 C C . PRO A 1 186 ? 15.071 4.851 -18.467 1.00 97.75 186 PRO A C 1
ATOM 1484 O O . PRO A 1 186 ? 15.142 5.963 -18.989 1.00 97.75 186 PRO A O 1
ATOM 1487 N N . MET A 1 187 ? 15.411 4.669 -17.190 1.00 96.81 187 MET A N 1
ATOM 1488 C CA . MET A 1 187 ? 16.023 5.735 -16.394 1.00 96.81 187 MET A CA 1
ATOM 1489 C C . MET A 1 187 ? 17.520 5.796 -16.681 1.00 96.81 187 MET A C 1
ATOM 1491 O O . MET A 1 187 ? 18.247 4.873 -16.318 1.00 96.81 187 MET A O 1
ATOM 1495 N N . ILE A 1 188 ? 17.992 6.891 -17.279 1.00 96.75 188 ILE A N 1
ATOM 1496 C CA . ILE A 1 188 ? 19.414 7.099 -17.587 1.00 96.75 188 ILE A CA 1
ATOM 1497 C C . ILE A 1 188 ? 20.094 7.921 -16.489 1.00 96.75 188 ILE A C 1
ATOM 1499 O O . ILE A 1 188 ? 19.633 9.005 -16.112 1.00 96.75 188 ILE A O 1
ATOM 1503 N N . GLY A 1 189 ? 21.218 7.418 -15.978 1.00 94.31 189 GLY A N 1
ATOM 1504 C CA . GLY A 1 189 ? 22.017 8.126 -14.988 1.00 94.31 189 GLY A CA 1
ATOM 1505 C C . GLY A 1 189 ? 22.634 9.400 -15.571 1.00 94.31 189 GLY A C 1
ATOM 1506 O O . GLY A 1 189 ? 23.223 9.402 -16.647 1.00 94.31 189 GLY A O 1
ATOM 1507 N N . LYS A 1 190 ? 22.511 10.518 -14.847 1.00 92.31 190 LYS A N 1
ATOM 1508 C CA . LYS A 1 190 ? 22.942 11.843 -15.338 1.00 92.31 190 LYS A CA 1
ATOM 1509 C C . LYS A 1 190 ? 24.355 12.247 -14.907 1.00 92.31 190 LYS A C 1
ATOM 1511 O O . LYS A 1 190 ? 24.889 13.229 -15.420 1.00 92.31 190 LYS A O 1
ATOM 1516 N N . ARG A 1 191 ? 24.944 11.576 -13.909 1.00 90.56 191 ARG A N 1
ATOM 1517 C CA . ARG A 1 191 ? 26.199 11.996 -13.256 1.00 90.56 191 ARG A CA 1
ATOM 1518 C C . ARG A 1 191 ? 27.009 10.811 -12.724 1.00 90.56 191 ARG A C 1
ATOM 1520 O O . ARG A 1 191 ? 26.457 9.762 -12.397 1.00 90.56 191 ARG A O 1
ATOM 1527 N N . GLY A 1 192 ? 28.313 11.038 -12.556 1.00 91.88 192 GLY A N 1
ATOM 1528 C CA . GLY A 1 192 ? 29.237 10.113 -11.897 1.00 91.88 192 GLY A CA 1
ATOM 1529 C C . GLY A 1 192 ? 29.437 8.804 -12.661 1.00 91.88 192 GLY A C 1
ATOM 1530 O O . GLY A 1 192 ? 29.324 8.765 -13.882 1.00 91.88 192 GLY A O 1
ATOM 1531 N N . LYS A 1 193 ? 29.705 7.722 -11.921 1.00 88.12 193 LYS A N 1
ATOM 1532 C CA . LYS A 1 193 ? 29.981 6.380 -12.470 1.00 88.12 193 LYS A CA 1
ATOM 1533 C C . LYS A 1 193 ? 28.849 5.771 -13.310 1.00 88.12 193 LYS A C 1
ATOM 1535 O O . LYS A 1 193 ? 29.097 4.838 -14.056 1.00 88.12 193 LYS A O 1
ATOM 1540 N N . ASN A 1 194 ? 27.629 6.291 -13.178 1.00 89.31 194 ASN A N 1
ATOM 1541 C CA . ASN A 1 194 ? 26.444 5.797 -13.882 1.00 89.31 194 ASN A CA 1
ATOM 1542 C C . ASN A 1 194 ? 26.002 6.741 -15.011 1.00 89.31 194 ASN A C 1
ATOM 1544 O O . ASN A 1 194 ? 24.870 6.636 -15.477 1.00 89.31 194 ASN A O 1
ATOM 1548 N N . LYS A 1 195 ? 26.832 7.716 -15.404 1.00 93.81 195 LYS A N 1
ATOM 1549 C CA . LYS A 1 195 ? 26.475 8.643 -16.478 1.00 93.81 195 LYS A CA 1
ATOM 1550 C C . LYS A 1 195 ? 26.238 7.865 -17.779 1.00 93.81 195 LYS A C 1
ATOM 1552 O O . LYS A 1 195 ? 27.063 7.034 -18.138 1.00 93.81 195 LYS A O 1
ATOM 1557 N N . ASP A 1 196 ? 25.120 8.145 -18.442 1.00 93.88 196 ASP A N 1
ATOM 1558 C CA . ASP A 1 196 ? 24.709 7.539 -19.717 1.00 93.88 196 ASP A CA 1
ATOM 1559 C C . ASP A 1 196 ? 24.454 6.016 -19.641 1.00 93.88 196 ASP A C 1
ATOM 1561 O O . ASP A 1 196 ? 24.257 5.354 -20.656 1.00 93.88 196 ASP A O 1
ATOM 1565 N N . VAL A 1 197 ? 24.390 5.458 -18.424 1.00 95.00 197 VAL A N 1
ATOM 1566 C CA . VAL A 1 197 ? 24.044 4.055 -18.155 1.00 95.00 197 VAL A CA 1
ATOM 1567 C C . VAL A 1 197 ? 22.594 3.974 -17.687 1.00 95.00 197 VAL A C 1
ATOM 1569 O O . VAL A 1 197 ? 22.139 4.811 -16.900 1.00 95.00 197 VAL A O 1
ATOM 1572 N N . GLN A 1 198 ? 21.864 2.949 -18.129 1.00 96.50 198 GLN A N 1
ATOM 1573 C CA . GLN A 1 198 ? 20.529 2.674 -17.609 1.00 96.50 198 GLN A CA 1
ATOM 1574 C C . GLN A 1 198 ? 20.612 2.225 -16.144 1.00 96.50 198 GLN A C 1
ATOM 1576 O O . GLN A 1 198 ? 21.217 1.210 -15.806 1.00 96.50 198 GLN A O 1
ATOM 1581 N N . THR A 1 199 ? 19.984 2.991 -15.260 1.00 96.12 199 THR A N 1
ATOM 1582 C CA . THR A 1 199 ? 19.946 2.752 -13.811 1.00 96.12 199 THR A CA 1
ATOM 1583 C C . THR A 1 199 ? 18.596 2.239 -13.324 1.00 96.12 199 THR A C 1
ATOM 1585 O O . THR A 1 199 ? 18.396 2.090 -12.119 1.00 96.12 199 THR A O 1
ATOM 1588 N N . GLY A 1 200 ? 17.652 2.001 -14.232 1.00 97.31 200 GLY A N 1
ATOM 1589 C CA . GLY A 1 200 ? 16.331 1.508 -13.885 1.00 97.31 200 GLY A CA 1
ATOM 1590 C C . GLY A 1 200 ? 15.287 1.729 -14.969 1.00 97.31 200 GLY A C 1
ATOM 1591 O O . GLY A 1 200 ? 15.614 1.977 -16.132 1.00 97.31 200 GLY A O 1
ATOM 1592 N N . TRP A 1 201 ? 14.033 1.690 -14.541 1.00 98.25 201 TRP A N 1
ATOM 1593 C CA . TRP A 1 201 ? 12.840 1.942 -15.332 1.00 98.25 201 TRP A CA 1
ATOM 1594 C C . TRP A 1 201 ? 11.924 2.942 -14.627 1.00 98.25 201 TRP A C 1
ATOM 1596 O O . TRP A 1 201 ? 11.804 2.918 -13.405 1.00 98.25 201 TRP A O 1
ATOM 1606 N N . THR A 1 202 ? 11.267 3.805 -15.387 1.00 98.25 202 THR A N 1
ATOM 1607 C CA . THR A 1 202 ? 10.210 4.704 -14.908 1.00 98.25 202 THR A CA 1
ATOM 1608 C C . THR A 1 202 ? 9.043 4.638 -15.870 1.00 98.25 202 THR A C 1
ATOM 1610 O O . THR A 1 202 ? 9.228 4.299 -17.034 1.00 98.25 202 THR A O 1
ATOM 1613 N N . THR A 1 203 ? 7.850 4.982 -15.415 1.00 98.38 203 THR A N 1
ATOM 1614 C CA . THR A 1 203 ? 6.705 5.136 -16.308 1.00 98.38 203 THR A CA 1
ATOM 1615 C C . THR A 1 203 ? 6.419 6.593 -16.636 1.00 98.38 203 THR A C 1
ATOM 1617 O O . THR A 1 203 ? 6.887 7.503 -15.943 1.00 98.38 203 THR A O 1
ATOM 1620 N N . ASN A 1 204 ? 5.571 6.804 -17.644 1.00 97.69 204 ASN A N 1
ATOM 1621 C CA . ASN A 1 204 ? 4.790 8.030 -17.761 1.00 97.69 204 ASN A CA 1
ATOM 1622 C C . ASN A 1 204 ? 3.866 8.221 -16.540 1.00 97.69 204 ASN A C 1
ATOM 1624 O O . ASN A 1 204 ? 3.704 7.332 -15.698 1.00 97.69 204 ASN A O 1
ATOM 1628 N N . GLU A 1 205 ? 3.241 9.392 -16.465 1.00 97.12 205 GLU A N 1
ATOM 1629 C CA . GLU A 1 205 ? 2.289 9.727 -15.411 1.00 97.12 205 GLU A CA 1
ATOM 1630 C C . GLU A 1 205 ? 0.841 9.525 -15.885 1.00 97.12 205 GLU A C 1
ATOM 1632 O O . GLU A 1 205 ? 0.488 9.903 -17.005 1.00 97.12 205 GLU A O 1
ATOM 1637 N N . ILE A 1 206 ? 0.002 8.941 -15.028 1.00 94.19 206 ILE A N 1
ATOM 1638 C CA . ILE A 1 206 ? -1.445 8.779 -15.225 1.00 94.19 206 ILE A CA 1
ATOM 1639 C C . ILE A 1 206 ? -2.140 9.250 -13.948 1.00 94.19 206 ILE A C 1
ATOM 1641 O O . ILE A 1 206 ? -1.917 8.697 -12.875 1.00 94.19 206 ILE A O 1
ATOM 1645 N N . ASN A 1 207 ? -2.982 10.282 -14.037 1.00 91.94 207 ASN A N 1
ATOM 1646 C CA . ASN A 1 207 ? -3.704 10.870 -12.895 1.00 91.94 207 ASN A CA 1
ATOM 1647 C C . ASN A 1 207 ? -2.794 11.272 -11.710 1.00 91.94 207 ASN A C 1
ATOM 1649 O O . ASN A 1 207 ? -3.174 11.139 -10.543 1.00 91.94 207 ASN A O 1
ATOM 1653 N N . GLY A 1 208 ? -1.577 11.749 -11.988 1.00 93.88 208 GLY A N 1
ATOM 1654 C CA . GLY A 1 208 ? -0.585 12.063 -10.952 1.00 93.88 208 GLY A CA 1
ATOM 1655 C C . GLY A 1 208 ? 0.203 10.854 -10.437 1.00 93.88 208 GLY A C 1
ATOM 1656 O O . GLY A 1 208 ? 1.092 11.009 -9.606 1.00 93.88 208 GLY A O 1
ATOM 1657 N N . CYS A 1 209 ? -0.132 9.644 -10.885 1.00 96.81 209 CYS A N 1
ATOM 1658 C CA . CYS A 1 209 ? 0.485 8.399 -10.442 1.00 96.81 209 CYS A CA 1
ATOM 1659 C C . CYS A 1 209 ? 1.545 7.932 -11.441 1.00 96.81 209 CYS A C 1
ATOM 1661 O O . CYS A 1 209 ? 1.415 8.159 -12.644 1.00 96.81 209 CYS A O 1
ATOM 1663 N N . LYS A 1 210 ? 2.589 7.268 -10.948 1.00 97.50 210 LYS A N 1
ATOM 1664 C CA . LYS A 1 210 ? 3.670 6.696 -11.763 1.00 97.50 210 LYS A CA 1
ATOM 1665 C C . LYS A 1 210 ? 4.353 5.550 -11.030 1.00 97.50 210 LYS A C 1
ATOM 1667 O O . LYS A 1 210 ? 4.219 5.409 -9.816 1.00 97.50 210 LYS A O 1
ATOM 1672 N N . MET A 1 211 ? 5.131 4.758 -11.751 1.00 98.12 211 MET A N 1
ATOM 1673 C CA . MET A 1 211 ? 5.918 3.663 -11.200 1.00 98.12 211 MET A CA 1
ATOM 1674 C C . MET A 1 211 ? 7.394 3.826 -11.544 1.00 98.12 211 MET A C 1
ATOM 1676 O O . MET A 1 211 ? 7.754 4.406 -12.569 1.00 98.12 211 MET A O 1
ATOM 1680 N N . ALA A 1 212 ? 8.257 3.305 -10.679 1.00 97.81 212 ALA A N 1
ATOM 1681 C CA . ALA A 1 212 ? 9.691 3.284 -10.905 1.00 97.81 212 ALA A CA 1
ATOM 1682 C C . ALA A 1 212 ? 10.330 2.012 -10.343 1.00 97.81 212 ALA A C 1
ATOM 1684 O O . ALA A 1 212 ? 9.907 1.469 -9.324 1.00 97.81 212 ALA A O 1
ATOM 1685 N N . ILE A 1 213 ? 11.394 1.563 -10.999 1.00 97.69 213 ILE A N 1
ATOM 1686 C CA . ILE A 1 213 ? 12.276 0.489 -10.553 1.00 97.69 213 ILE A CA 1
ATOM 1687 C C . ILE A 1 213 ? 13.698 1.013 -10.658 1.00 97.69 213 ILE A C 1
ATOM 1689 O O . ILE A 1 213 ? 14.177 1.275 -11.754 1.00 97.69 213 ILE A O 1
ATOM 1693 N N . THR A 1 214 ? 14.407 1.118 -9.541 1.00 96.25 214 THR A N 1
ATOM 1694 C CA . THR A 1 214 ? 15.834 1.465 -9.550 1.00 96.25 214 THR A CA 1
ATOM 1695 C C . THR A 1 214 ? 16.662 0.193 -9.444 1.00 96.25 214 THR A C 1
ATOM 1697 O O . THR A 1 214 ? 16.426 -0.616 -8.545 1.00 96.25 214 THR A O 1
ATOM 1700 N N . PHE A 1 215 ? 17.660 0.024 -10.315 1.00 94.50 215 PHE A N 1
ATOM 1701 C CA . PHE A 1 215 ? 18.591 -1.105 -10.279 1.00 94.50 215 PHE A CA 1
ATOM 1702 C C . PHE A 1 215 ? 19.523 -0.999 -9.071 1.00 94.50 215 PHE A C 1
ATOM 1704 O O . PHE A 1 215 ? 20.637 -0.479 -9.126 1.00 94.50 215 PHE A O 1
ATOM 1711 N N . SER A 1 216 ? 19.029 -1.500 -7.948 1.00 87.06 216 SER A N 1
ATOM 1712 C CA . SER A 1 216 ? 19.736 -1.668 -6.684 1.00 87.06 216 SER A CA 1
ATOM 1713 C C . SER A 1 216 ? 19.460 -3.074 -6.136 1.00 87.06 216 SER A C 1
ATOM 1715 O O . SER A 1 216 ? 18.889 -3.907 -6.844 1.00 87.06 216 SER A O 1
ATOM 1717 N N . MET A 1 217 ? 19.868 -3.354 -4.891 1.00 79.69 217 MET A N 1
ATOM 1718 C CA . MET A 1 217 ? 19.875 -4.701 -4.295 1.00 79.69 217 MET A CA 1
ATOM 1719 C C . MET A 1 217 ? 18.628 -5.547 -4.588 1.00 79.69 217 MET A C 1
ATOM 1721 O O . MET A 1 217 ? 18.769 -6.729 -4.876 1.00 79.69 217 MET A O 1
ATOM 1725 N N . SER A 1 218 ? 17.426 -4.962 -4.528 1.00 86.62 218 SER A N 1
ATOM 1726 C CA . SER A 1 218 ? 16.155 -5.673 -4.720 1.00 86.62 218 SER A CA 1
ATOM 1727 C C . SER A 1 218 ? 15.420 -5.337 -6.018 1.00 86.62 218 SER A C 1
ATOM 1729 O O . SER A 1 218 ? 14.399 -5.976 -6.284 1.00 86.62 218 SER A O 1
ATOM 1731 N N . SER A 1 219 ? 15.923 -4.382 -6.819 1.00 94.00 219 SER A N 1
ATOM 1732 C CA . SER A 1 219 ? 15.262 -3.861 -8.034 1.00 94.00 219 SER A CA 1
ATOM 1733 C C . SER A 1 219 ? 13.745 -3.792 -7.849 1.00 94.00 219 SER A C 1
ATOM 1735 O O . SER A 1 219 ? 12.969 -4.442 -8.545 1.00 94.00 219 SER A O 1
ATOM 1737 N N . GLN A 1 220 ? 13.344 -3.117 -6.773 1.00 94.31 220 GLN A N 1
ATOM 1738 C CA . GLN A 1 220 ? 11.977 -3.147 -6.280 1.00 94.31 220 GLN A CA 1
ATOM 1739 C C . GLN A 1 220 ? 11.102 -2.167 -7.055 1.00 94.31 220 GLN A C 1
ATOM 1741 O O . GLN A 1 220 ? 11.530 -1.049 -7.344 1.00 94.31 220 GLN A O 1
ATOM 1746 N N . LEU A 1 221 ? 9.871 -2.585 -7.343 1.00 95.44 221 LEU A N 1
ATOM 1747 C CA . LEU A 1 221 ? 8.830 -1.716 -7.865 1.00 95.44 221 LEU A CA 1
ATOM 1748 C C . LEU A 1 221 ? 8.375 -0.740 -6.778 1.00 95.44 221 LEU A C 1
ATOM 1750 O O . LEU A 1 221 ? 7.891 -1.160 -5.722 1.00 95.44 221 LEU A O 1
ATOM 1754 N N . TRP A 1 222 ? 8.487 0.546 -7.077 1.00 96.31 222 TRP A N 1
ATOM 1755 C CA . TRP A 1 222 ? 7.914 1.648 -6.319 1.00 96.31 222 TRP A CA 1
ATOM 1756 C C . TRP A 1 222 ? 6.753 2.245 -7.103 1.00 96.31 222 TRP A C 1
ATOM 1758 O O . TRP A 1 222 ? 6.887 2.550 -8.285 1.00 96.31 222 TRP A O 1
ATOM 1768 N N . MET A 1 223 ? 5.616 2.406 -6.439 1.00 96.69 223 MET A N 1
ATOM 1769 C CA . MET A 1 223 ? 4.417 3.032 -6.978 1.00 96.69 223 MET A CA 1
ATOM 1770 C C . MET A 1 223 ? 4.219 4.362 -6.264 1.00 96.69 223 MET A C 1
ATOM 1772 O O . MET A 1 223 ? 3.984 4.387 -5.055 1.00 96.69 223 MET A O 1
ATOM 1776 N N . HIS A 1 224 ? 4.310 5.448 -7.019 1.00 97.31 224 HIS A N 1
ATOM 1777 C CA . HIS A 1 224 ? 3.920 6.773 -6.576 1.00 97.31 224 HIS A CA 1
ATOM 1778 C C . HIS A 1 224 ? 2.440 6.966 -6.887 1.00 97.31 224 HIS A C 1
ATOM 1780 O O . HIS A 1 224 ? 2.044 6.955 -8.055 1.00 97.31 224 HIS A O 1
ATOM 1786 N N . ILE A 1 225 ? 1.621 7.136 -5.855 1.00 97.06 225 ILE A N 1
ATOM 1787 C CA . ILE A 1 225 ? 0.173 7.272 -5.994 1.00 97.06 225 ILE A CA 1
ATOM 1788 C C . ILE A 1 225 ? -0.216 8.671 -5.533 1.00 97.06 225 ILE A C 1
ATOM 1790 O O . ILE A 1 225 ? -0.041 9.034 -4.368 1.00 97.06 225 ILE A O 1
ATOM 1794 N N . ASN A 1 226 ? -0.768 9.455 -6.453 1.00 96.69 226 ASN A N 1
ATOM 1795 C CA . ASN A 1 226 ? -1.374 10.740 -6.146 1.00 96.69 226 ASN A CA 1
ATOM 1796 C C . ASN A 1 226 ? -2.759 10.530 -5.518 1.00 96.69 226 ASN A C 1
ATOM 1798 O O . ASN A 1 226 ? -3.613 9.824 -6.058 1.00 96.69 226 ASN A O 1
ATOM 1802 N N . MET A 1 227 ? -2.995 11.181 -4.385 1.00 95.62 227 MET A N 1
ATOM 1803 C CA . MET A 1 227 ? -4.208 11.066 -3.575 1.00 95.62 227 MET A CA 1
ATOM 1804 C C . MET A 1 227 ? -5.303 11.985 -4.119 1.00 95.62 227 MET A C 1
ATOM 1806 O O . MET A 1 227 ? -5.797 12.886 -3.442 1.00 95.62 227 MET A O 1
ATOM 1810 N N . SER A 1 228 ? -5.665 11.766 -5.381 1.00 93.06 228 SER A N 1
ATOM 1811 C CA . SER A 1 228 ? -6.799 12.424 -6.029 1.00 93.06 228 SER A CA 1
ATOM 1812 C C . SER A 1 228 ? -8.131 11.964 -5.427 1.00 93.06 228 SER A C 1
ATOM 1814 O O . SER A 1 228 ? -8.205 10.933 -4.753 1.00 93.06 228 SER A O 1
ATOM 1816 N N . GLU A 1 229 ? -9.215 12.685 -5.716 1.00 90.81 229 GLU A N 1
ATOM 1817 C CA . GLU A 1 229 ? -10.566 12.290 -5.287 1.00 90.81 229 GLU A CA 1
ATOM 1818 C C . GLU A 1 229 ? -10.963 10.890 -5.798 1.00 90.81 229 GLU A C 1
ATOM 1820 O O . GLU A 1 229 ? -11.661 10.141 -5.113 1.00 90.81 229 GLU A O 1
ATOM 1825 N N . GLU A 1 230 ? -10.443 10.473 -6.958 1.00 89.06 230 GLU A N 1
ATOM 1826 C CA . GLU A 1 230 ? -10.664 9.128 -7.496 1.00 89.06 230 GLU A CA 1
ATOM 1827 C C . GLU A 1 230 ? -10.013 8.020 -6.667 1.00 89.06 230 GLU A C 1
ATOM 1829 O O . GLU A 1 230 ? -10.528 6.904 -6.647 1.00 89.06 230 GLU A O 1
ATOM 1834 N N . VAL A 1 231 ? -8.884 8.300 -6.013 1.00 92.81 231 VAL A N 1
ATOM 1835 C CA . VAL A 1 231 ? -8.200 7.344 -5.131 1.00 92.81 231 VAL A CA 1
ATOM 1836 C C . VAL A 1 231 ? -8.798 7.411 -3.729 1.00 92.81 231 VAL A C 1
ATOM 1838 O O . VAL A 1 231 ? -9.064 6.374 -3.122 1.00 92.81 231 VAL A O 1
ATOM 1841 N N . LYS A 1 232 ? -9.104 8.617 -3.234 1.00 93.88 232 LYS A N 1
ATOM 1842 C CA . LYS A 1 232 ? -9.714 8.828 -1.912 1.00 93.88 232 LYS A CA 1
ATOM 1843 C C . LYS A 1 232 ? -11.064 8.131 -1.748 1.00 93.88 232 LYS A C 1
ATOM 1845 O O . LYS A 1 232 ? -11.410 7.766 -0.631 1.00 93.88 232 LYS A O 1
ATOM 1850 N N . LYS A 1 233 ? -11.801 7.862 -2.835 1.00 92.56 233 LYS A N 1
ATOM 1851 C CA . LYS A 1 233 ? -13.050 7.073 -2.781 1.00 92.56 233 LYS A CA 1
ATOM 1852 C C . LYS A 1 233 ? -12.865 5.657 -2.215 1.00 92.56 233 LYS A C 1
ATOM 1854 O O . LYS A 1 233 ? -13.848 5.049 -1.806 1.00 92.56 233 LYS A O 1
ATOM 1859 N N . PHE A 1 234 ? -11.637 5.132 -2.229 1.00 94.25 234 PHE A N 1
ATOM 1860 C CA . PHE A 1 234 ? -11.293 3.827 -1.667 1.00 94.25 234 PHE A CA 1
ATOM 1861 C C . PHE A 1 234 ? -10.888 3.885 -0.191 1.00 94.25 234 PHE A C 1
ATOM 1863 O O . PHE A 1 234 ? -10.582 2.838 0.377 1.00 94.25 234 PHE A O 1
ATOM 1870 N N . ILE A 1 235 ? -10.878 5.067 0.438 1.00 94.94 235 ILE A N 1
ATOM 1871 C CA . ILE A 1 235 ? -10.737 5.181 1.891 1.00 94.94 235 ILE A CA 1
ATOM 1872 C C . ILE A 1 235 ? -12.006 4.610 2.524 1.00 94.94 235 ILE A C 1
ATOM 1874 O O . ILE A 1 235 ? -13.109 5.129 2.332 1.00 94.94 235 ILE A O 1
ATOM 1878 N N . ILE A 1 236 ? -11.840 3.524 3.270 1.00 94.00 236 ILE A N 1
ATOM 1879 C CA . ILE A 1 236 ? -12.939 2.824 3.938 1.00 94.00 236 ILE A CA 1
ATOM 1880 C C . ILE A 1 236 ? -13.000 3.118 5.432 1.00 94.00 236 ILE A C 1
ATOM 1882 O O . ILE A 1 236 ? -14.056 2.927 6.024 1.00 94.00 236 ILE A O 1
ATOM 1886 N N . ALA A 1 237 ? -11.913 3.610 6.034 1.00 95.94 237 ALA A N 1
ATOM 1887 C CA . ALA A 1 237 ? -11.917 4.098 7.406 1.00 95.94 237 ALA A CA 1
ATOM 1888 C C . ALA A 1 237 ? -10.770 5.083 7.668 1.00 95.94 237 ALA A C 1
ATOM 1890 O O . ALA A 1 237 ? -9.689 4.963 7.095 1.00 95.94 237 ALA A O 1
ATOM 1891 N N . THR A 1 238 ? -11.002 6.010 8.598 1.00 96.38 238 THR A N 1
ATOM 1892 C CA . THR A 1 238 ? -10.014 6.991 9.067 1.00 96.38 238 THR A CA 1
ATOM 1893 C C . THR A 1 238 ? -10.051 7.069 10.589 1.00 96.38 238 THR A C 1
ATOM 1895 O O . THR A 1 238 ? -11.118 6.972 11.210 1.00 96.38 238 THR A O 1
ATOM 1898 N N . THR A 1 239 ? -8.894 7.269 11.217 1.00 96.69 239 THR A N 1
ATOM 1899 C CA . THR A 1 239 ? -8.799 7.520 12.658 1.00 96.69 239 THR A CA 1
ATOM 1900 C C . THR A 1 239 ? -7.608 8.404 12.997 1.00 96.69 239 THR A C 1
ATOM 1902 O O . THR A 1 239 ? -6.604 8.414 12.295 1.00 96.69 239 THR A O 1
ATOM 1905 N N . VAL A 1 240 ? -7.714 9.116 14.114 1.00 95.38 240 VAL A N 1
ATOM 1906 C CA . VAL A 1 240 ? -6.621 9.888 14.707 1.00 95.38 240 VAL A CA 1
ATOM 1907 C C . VAL A 1 240 ? -6.356 9.333 16.097 1.00 95.38 240 VAL A C 1
ATOM 1909 O O . VAL A 1 240 ? -7.297 9.016 16.836 1.00 95.38 240 VAL A O 1
ATOM 1912 N N . VAL A 1 241 ? -5.084 9.160 16.430 1.00 95.12 241 VAL A N 1
ATOM 1913 C CA . VAL A 1 241 ? -4.633 8.572 17.693 1.00 95.12 241 VAL A CA 1
ATOM 1914 C C . VAL A 1 241 ? -3.437 9.328 18.244 1.00 95.12 241 VAL A C 1
ATOM 1916 O O . VAL A 1 241 ? -2.666 9.908 17.490 1.00 95.12 241 VAL A O 1
ATOM 1919 N N . SER A 1 242 ? -3.289 9.299 19.566 1.00 92.88 242 SER A N 1
ATOM 1920 C CA . SER A 1 242 ? -2.080 9.765 20.245 1.00 92.88 242 SER A CA 1
ATOM 1921 C C . SER A 1 242 ? -0.913 8.824 19.934 1.00 92.88 242 SER A C 1
ATOM 1923 O O . SER A 1 242 ? -1.089 7.607 19.971 1.00 92.88 242 SER A O 1
ATOM 1925 N N . ASN A 1 243 ? 0.279 9.368 19.679 1.00 87.44 243 ASN A N 1
ATOM 1926 C CA . ASN A 1 243 ? 1.520 8.586 19.593 1.00 87.44 243 ASN A CA 1
ATOM 1927 C C . ASN A 1 243 ? 2.149 8.304 20.971 1.00 87.44 243 ASN A C 1
ATOM 1929 O O . ASN A 1 243 ? 3.183 7.641 21.054 1.00 87.44 243 ASN A O 1
ATOM 1933 N N . LYS A 1 244 ? 1.533 8.798 22.053 1.00 91.69 244 LYS A N 1
ATOM 1934 C CA . LYS A 1 244 ? 1.930 8.529 23.437 1.00 91.69 244 LYS A CA 1
ATOM 1935 C C . LYS A 1 244 ? 1.121 7.358 24.006 1.00 91.69 244 LYS A C 1
ATOM 1937 O O . LYS A 1 244 ? -0.098 7.507 24.146 1.00 91.69 244 LYS A O 1
ATOM 1942 N N . PRO A 1 245 ? 1.779 6.243 24.372 1.00 92.44 245 PRO A N 1
ATOM 1943 C CA . PRO A 1 245 ? 1.153 5.138 25.083 1.00 92.44 245 PRO A CA 1
ATOM 1944 C C . PRO A 1 245 ? 0.559 5.603 26.409 1.00 92.44 245 PRO A C 1
ATOM 1946 O O . PRO A 1 245 ? 1.179 6.381 27.136 1.00 92.44 245 PRO A O 1
ATOM 1949 N N . LEU A 1 246 ? -0.629 5.102 26.733 1.00 93.50 246 LEU A N 1
ATOM 1950 C CA . LEU A 1 246 ? -1.289 5.355 28.013 1.00 93.50 246 LEU A CA 1
ATOM 1951 C C . LEU A 1 246 ? -0.876 4.334 29.079 1.00 93.50 246 LEU A C 1
ATOM 1953 O O . LEU A 1 246 ? -0.861 4.649 30.268 1.00 93.50 246 LEU A O 1
ATOM 1957 N N . TYR A 1 247 ? -0.556 3.118 28.647 1.00 94.19 247 TYR A N 1
ATOM 1958 C CA . TYR A 1 247 ? -0.168 2.008 29.502 1.00 94.19 247 TYR A CA 1
ATOM 1959 C C . TYR A 1 247 ? 1.129 1.378 28.997 1.00 94.19 247 TYR A C 1
ATOM 1961 O O . TYR A 1 247 ? 1.440 1.424 27.809 1.00 94.19 247 TYR A O 1
ATOM 1969 N N . ASN A 1 248 ? 1.880 0.754 29.899 1.00 93.25 248 ASN A N 1
ATOM 1970 C CA . ASN A 1 248 ? 2.867 -0.261 29.544 1.00 93.25 248 ASN A CA 1
ATOM 1971 C C . ASN A 1 248 ? 2.268 -1.672 29.717 1.00 93.25 248 ASN A C 1
ATOM 1973 O O . ASN A 1 248 ? 1.157 -1.833 30.226 1.00 93.25 248 ASN A O 1
ATOM 1977 N N . TYR A 1 249 ? 3.006 -2.703 29.300 1.00 92.69 249 TYR A N 1
ATOM 1978 C CA . TYR A 1 249 ? 2.529 -4.090 29.355 1.00 92.69 249 TYR A CA 1
ATOM 1979 C C . TYR A 1 249 ? 2.172 -4.566 30.772 1.00 92.69 249 TYR A C 1
ATOM 1981 O O . TYR A 1 249 ? 1.186 -5.280 30.928 1.00 92.69 249 TYR A O 1
ATOM 1989 N N . ILE A 1 250 ? 2.915 -4.134 31.797 1.00 95.06 250 ILE A N 1
ATOM 1990 C CA . ILE A 1 250 ? 2.649 -4.488 33.203 1.00 95.06 250 ILE A CA 1
ATOM 1991 C C . ILE A 1 250 ? 1.307 -3.886 33.636 1.00 95.06 250 ILE A C 1
ATOM 1993 O O . ILE A 1 250 ? 0.425 -4.595 34.103 1.00 95.06 250 ILE A O 1
ATOM 1997 N N . GLN A 1 251 ? 1.106 -2.596 33.359 1.00 94.94 251 GLN A N 1
ATOM 1998 C CA . GLN A 1 251 ? -0.121 -1.876 33.705 1.00 94.94 251 GLN A CA 1
ATOM 1999 C C . GLN A 1 251 ? -1.373 -2.422 33.007 1.00 94.94 251 GLN A C 1
ATOM 2001 O O . GLN A 1 251 ? -2.468 -2.269 33.542 1.00 94.94 251 GLN A O 1
ATOM 2006 N N . ILE A 1 252 ? -1.246 -3.013 31.812 1.00 92.06 252 ILE A N 1
ATOM 2007 C CA . ILE A 1 252 ? -2.368 -3.713 31.173 1.00 92.06 252 ILE A CA 1
ATOM 2008 C C . ILE A 1 252 ? -2.739 -4.964 31.961 1.00 92.06 252 ILE A C 1
ATOM 2010 O O . ILE A 1 252 ? -3.922 -5.169 32.227 1.00 92.06 252 ILE A O 1
ATOM 2014 N N . VAL A 1 253 ? -1.750 -5.795 32.304 1.00 93.31 253 VAL A N 1
ATOM 2015 C CA . VAL A 1 253 ? -1.994 -7.050 33.023 1.00 93.31 253 VAL A CA 1
ATOM 2016 C C . VAL A 1 253 ? -2.637 -6.749 34.371 1.00 93.31 253 VAL A C 1
ATOM 2018 O O . VAL A 1 253 ? -3.708 -7.275 34.639 1.00 93.31 253 VAL A O 1
ATOM 2021 N N . ASP A 1 254 ? -2.085 -5.805 35.134 1.00 94.69 254 ASP A N 1
ATOM 2022 C CA . ASP A 1 254 ? -2.617 -5.406 36.445 1.00 94.69 254 ASP A CA 1
ATOM 2023 C C . ASP A 1 254 ? -4.057 -4.855 36.395 1.00 94.69 254 ASP A C 1
ATOM 2025 O O . ASP A 1 254 ? -4.736 -4.792 37.417 1.00 94.69 254 ASP A O 1
ATOM 2029 N N . LYS A 1 255 ? -4.526 -4.396 35.225 1.00 91.88 255 LYS A N 1
ATOM 2030 C CA . LYS A 1 255 ? -5.881 -3.851 35.038 1.00 91.88 255 LYS A CA 1
ATOM 2031 C C . LYS A 1 255 ? -6.901 -4.859 34.518 1.00 91.88 255 LYS A C 1
ATOM 2033 O O . LYS A 1 255 ? -8.095 -4.609 34.674 1.00 91.88 255 LYS A O 1
ATOM 2038 N N . LEU A 1 256 ? -6.457 -5.889 33.800 1.00 89.56 256 LEU A N 1
ATOM 2039 C CA . LEU A 1 256 ? -7.331 -6.826 33.084 1.00 89.56 256 LEU A CA 1
ATOM 2040 C C . LEU A 1 256 ? -7.328 -8.240 33.675 1.00 89.56 256 LEU A C 1
ATOM 2042 O O . LEU A 1 256 ? -8.246 -8.999 33.362 1.00 89.56 256 LEU A O 1
ATOM 2046 N N . ALA A 1 257 ? -6.306 -8.594 34.456 1.00 73.25 257 ALA A N 1
ATOM 2047 C CA . ALA A 1 257 ? -6.213 -9.847 35.203 1.00 73.25 257 ALA A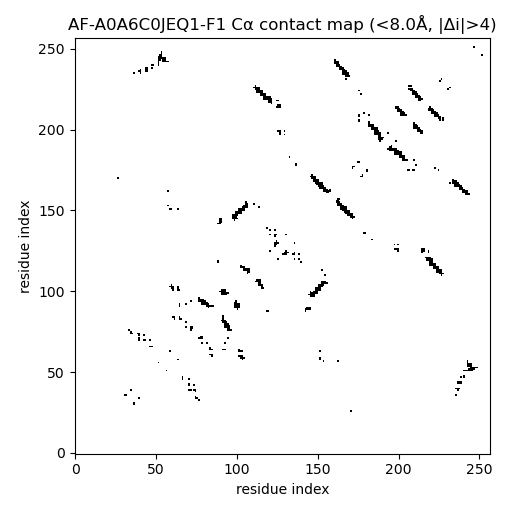 CA 1
ATOM 2048 C C . ALA A 1 257 ? -6.794 -9.685 36.614 1.00 73.25 257 ALA A C 1
ATOM 2050 O O . ALA A 1 257 ? -7.390 -10.672 37.098 1.00 73.25 257 ALA A O 1
#

Secondary structure (DSSP, 8-state):
-HHHHHHHHHHHHHHHHHHHHHHHHHHHHHHHHHS-HHHHHHHHHHHHHHHHTT--SPP-HHHHHHHHHHHHHHTT--EEEE-TT---SS-SEEETTEEEEEEEEEEETTTTEEEEEEEE-TTT--SS----HHHHHHHHHHH---SEEEEEEEES-S-TTEEEEEEEEEETTSGGG-GGGS-EEEEE--SGGGTTSEEEEEEPPBTTBEEEEESSTT-EEEEEEE--HHHHTTEEEEEEEESS-S--HHHHHHHH-